Protein 6GP1 (pdb70)

Sequence (219 aa):
DDKDPMSAIKPDMMRIKLRRMEEGNVNGHHFVIDGDGTGKPYEGKQTMDLEVKEGGPLPFAFDILTTANRVFVKYPDNIQDYFKQSSFPKGYSWERSLTFEDGGICNARNDIITMEGDTFYNKVRFYGTNNFPANGPVMQKKKTLKWEPSTEKMYVRDGVLTGDIEMALLLEGNAHYRCCDFRTTYKAKEKGVKLPGAHFVDHAIEILSHDDKDDYNKVKLYEHHAVAHS

B-factor: mean 17.15, std 7.51, range [6.77, 55.31]

Secondary structure (DSSP, 8-state):
--S-TTSSS-SSEEEEEEEEEEETTEEEEEEEEEEEETTTTEEEEEEEEEESPSPSS-GGGGTT-/-TTSSB--TTS--TTGGGTTT-EEEEEEEEETTS-EEEEEEEEEEETTEEEEEEEEEEE---TTSTTTTT-EEEEPPEEEEEEEETTEEEEEEEEEEEETTTEEEEEEEEEEEEESSTTPPPPPSEEEEEEEEEEEE-TTSSEEEEEEEEEEE-

InterPro domains:
  IPR000786 Green fluorescent protein, GFP [PR01229] (24-44)
  IPR000786 Green fluorescent protein, GFP [PR01229] (81-103)
  IPR000786 Green fluorescent protein, GFP [PR01229] (104-124)
  IPR009017 Green fluorescent protein [G3DSA:2.40.155.10] (64-226)
  IPR009017 Green fluorescent protein [SSF54511] (3-218)
  IPR011584 Green fluorescent protein-related [PF01353] (8-218)

CATH classification: 3.30.1300.40

Solvent-accessible surface area: 10263 Å² total

Foldseek 3Di:
DPDDPCPPPDQKAKDWDWDWDADPRQTWIKIKIWMAGVVVPDIDIDMDTDPRPPPPDDPVVVPVD/DQVQAAEDPPWDDLQVLLPQAGKKKWKWKAWPQGKIKIKMWTWHDDPPDIDIDIDMDIDPDDCPDCVVVVFWDFKDWWKWKWAADPNWTKTKTKIWTHGPPGDIIIIIMIMTMGRPDPPRDGIHIWMKTKGKDWPDADPVRPDTDIDMHMYIDD

Nearest PDB structures (foldseek):
  6gp1-assembly1_A  TM=1.016E+00  e=1.067E-10  Lobophyllia hemprichii
  2btj-assembly1_bb  TM=1.009E+00  e=1.758E-09  Lobophylli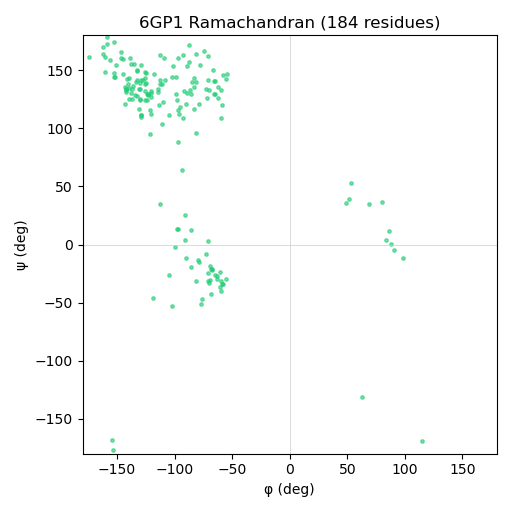a hemprichii
  2gw4-assembly1_A  TM=9.630E-01  e=2.572E-08  Trachyphyllia geoffroyi
  6lof-assembly1_D  TM=9.788E-01  e=3.544E-07  Zoanthus sp.
  1xmz-assembly1_B  TM=9.234E-01  e=3.993E-07  Anemonia sulcata

Radius of gyration: 17.15 Å; Cα contacts (8 Å, |Δi|>4): 616; chains: 2; bounding box: 43×32×48 Å

Organism: Lobophyllia hemprichii (NCBI:txid46758)

Structure (mmCIF, N/CA/C/O backbone):
data_6GP1
#
_entry.id   6GP1
#
_cell.length_a   38.700
_cell.length_b   58.290
_cell.length_c   104.030
_cell.angle_alpha   90.000
_cell.angle_beta   90.000
_cell.angle_gamma   90.000
#
_symmetry.space_group_name_H-M   'P 21 21 21'
#
loop_
_entity.id
_entity.type
_entity.pdbx_description
1 polymer 'Green to red photoconvertible GFP-like protein EosFP'
2 polymer 'Green to red photoconvertible GFP-like protein EosFP'
3 water water
#
loop_
_atom_site.group_PDB
_atom_site.id
_atom_site.type_symbol
_atom_site.label_atom_id
_atom_site.label_alt_id
_atom_site.label_comp_id
_atom_site.label_asym_id
_atom_site.label_entity_id
_atom_site.label_seq_id
_atom_site.pdbx_PDB_ins_code
_atom_site.Cartn_x
_atom_site.Cartn_y
_atom_site.Cartn_z
_atom_site.occupancy
_atom_site.B_iso_or_equiv
_atom_site.auth_seq_id
_atom_site.auth_comp_id
_atom_site.auth_asym_id
_atom_site.auth_atom_id
_atom_site.pdbx_PDB_model_num
ATOM 1 N N . ASP A 1 29 ? 3.772 -0.270 -48.045 1.00 48.61 -4 ASP A N 1
ATOM 2 C CA . ASP A 1 29 ? 4.817 0.325 -47.219 1.00 45.16 -4 ASP A CA 1
ATOM 3 C C . ASP A 1 29 ? 5.575 -0.749 -46.448 1.00 38.57 -4 ASP A C 1
ATOM 4 O O . ASP A 1 29 ? 5.052 -1.837 -46.194 1.00 27.43 -4 ASP A O 1
ATOM 9 N N . ASP A 1 30 ? 6.812 -0.434 -46.072 1.00 31.70 -3 ASP A N 1
ATOM 10 C CA . ASP A 1 30 ? 7.699 -1.400 -45.442 1.00 31.15 -3 ASP A CA 1
ATOM 11 C C . ASP A 1 30 ? 7.760 -1.264 -43.926 1.00 28.43 -3 ASP A C 1
ATOM 12 O O . ASP A 1 30 ? 8.432 -2.067 -43.277 1.00 24.34 -3 ASP A O 1
ATOM 17 N N . LYS A 1 31 ? 7.062 -0.290 -43.348 1.00 25.93 -2 LYS A N 1
ATOM 18 C CA . LYS A 1 31 ? 7.232 0.041 -41.939 1.00 28.53 -2 LYS A CA 1
ATOM 19 C C . LYS A 1 31 ? 6.406 -0.881 -41.050 1.00 23.11 -2 LYS A C 1
ATOM 20 O O . LYS A 1 31 ? 5.298 -1.283 -41.410 1.00 29.43 -2 LYS A O 1
ATOM 23 N N . ASP A 1 32 ? 6.966 -1.224 -39.887 1.00 17.82 -1 ASP A N 1
ATOM 24 C CA . ASP A 1 32 ? 6.245 -1.907 -38.816 1.00 23.22 -1 ASP A CA 1
ATOM 25 C C . ASP A 1 32 ? 5.081 -1.027 -38.385 1.00 28.85 -1 ASP A C 1
ATOM 26 O O . ASP A 1 32 ? 5.301 0.024 -37.765 1.00 21.10 -1 ASP A O 1
ATOM 31 N N . PRO A 1 33 ? 3.841 -1.412 -38.704 1.00 26.68 0 PRO A N 1
ATOM 32 C CA . PRO A 1 33 ? 2.687 -0.570 -38.339 1.00 24.44 0 PRO A CA 1
ATOM 33 C C . PRO A 1 33 ? 2.559 -0.358 -36.847 1.00 20.08 0 PRO A C 1
ATOM 34 O O . PRO A 1 33 ? 1.960 0.639 -36.418 1.00 21.15 0 PRO A O 1
ATOM 38 N N . MET A 1 34 ? 3.116 -1.263 -36.045 1.00 19.12 1 MET A N 1
ATOM 39 C CA . MET A 1 34 ? 3.068 -1.188 -34.594 1.00 17.53 1 MET A CA 1
ATOM 40 C C . MET A 1 34 ? 4.451 -0.935 -33.999 1.00 11.51 1 MET A C 1
ATOM 41 O O . MET A 1 34 ? 4.778 -1.448 -32.927 1.00 17.83 1 MET A O 1
ATOM 46 N N . SER A 1 35 ? 5.282 -0.155 -34.699 1.00 15.19 2 SER A N 1
ATOM 47 C CA . SER A 1 35 ? 6.608 0.163 -34.178 1.00 16.70 2 SER A CA 1
ATOM 48 C C . SER A 1 35 ? 6.518 0.893 -32.847 1.00 21.77 2 SER A C 1
ATOM 49 O O . SER A 1 35 ? 7.335 0.659 -31.950 1.00 21.37 2 SER A O 1
ATOM 52 N N . ALA A 1 36 ? 5.521 1.768 -32.694 1.00 17.56 3 ALA A N 1
ATOM 53 C CA . ALA A 1 36 ? 5.251 2.491 -31.454 1.00 14.79 3 ALA A CA 1
ATOM 54 C C . ALA A 1 36 ? 4.085 1.907 -30.662 1.00 10.87 3 ALA A C 1
ATOM 55 O O . ALA A 1 36 ? 4.232 1.600 -29.475 1.00 18.19 3 ALA A O 1
ATOM 57 N N . ILE A 1 37 ? 2.931 1.729 -31.297 1.00 14.24 4 ILE A N 1
ATOM 58 C CA . ILE A 1 37 ? 1.706 1.344 -30.602 1.00 11.30 4 ILE A CA 1
ATOM 59 C C . ILE A 1 37 ? 1.587 -0.179 -30.634 1.00 14.17 4 ILE A C 1
ATOM 60 O O . ILE A 1 37 ? 1.313 -0.774 -31.680 1.00 15.95 4 ILE A O 1
ATOM 65 N N . LYS A 1 38 ? 1.785 -0.820 -29.462 1.00 13.69 5 LYS A N 1
ATOM 66 C CA . LYS A 1 38 ? 1.772 -2.277 -29.377 1.00 11.18 5 LYS A CA 1
ATOM 67 C C . LYS A 1 38 ? 0.378 -2.788 -29.037 1.00 13.78 5 LYS A C 1
ATOM 68 O O . LYS A 1 38 ? -0.491 -2.025 -28.590 1.00 12.89 5 LYS A O 1
ATOM 74 N N . PRO A 1 39 ? 0.111 -4.073 -29.263 1.00 9.84 6 PRO A N 1
ATOM 75 C CA . PRO A 1 39 ? -1.235 -4.581 -28.951 1.00 9.35 6 PRO A CA 1
ATOM 76 C C . PRO A 1 39 ? -1.594 -4.503 -27.477 1.00 13.59 6 PRO A C 1
ATOM 77 O O . PRO A 1 39 ? -2.781 -4.420 -27.142 1.00 15.04 6 PRO A O 1
ATOM 81 N N . ASP A 1 40 ? -0.615 -4.536 -26.581 1.00 11.47 7 ASP A N 1
ATOM 82 C CA . ASP A 1 40 ? -0.880 -4.513 -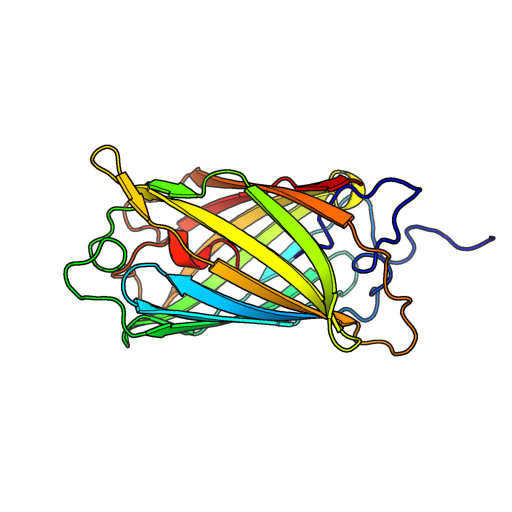25.149 1.00 14.21 7 ASP A CA 1
ATOM 83 C C . ASP A 1 40 ? 0.064 -3.522 -24.501 1.00 13.16 7 ASP A C 1
ATOM 84 O O . ASP A 1 40 ? 1.280 -3.727 -24.520 1.00 11.65 7 ASP A O 1
ATOM 89 N N A MET A 1 41 ? -0.489 -2.444 -23.949 0.48 10.39 8 MET A N 1
ATOM 90 N N B MET A 1 41 ? -0.484 -2.469 -23.899 0.52 10.37 8 MET A N 1
ATOM 91 C CA A MET A 1 41 ? 0.299 -1.367 -23.366 0.48 12.31 8 MET A CA 1
ATOM 92 C CA B MET A 1 41 ? 0.335 -1.385 -23.372 0.52 12.31 8 MET A CA 1
ATOM 93 C C A MET A 1 41 ? -0.046 -1.216 -21.889 0.48 12.24 8 MET A C 1
ATOM 94 C C B MET A 1 41 ? -0.125 -1.012 -21.969 0.52 12.49 8 MET A C 1
ATOM 95 O O A MET A 1 41 ? -1.054 -1.738 -21.408 0.48 14.19 8 MET A O 1
ATOM 96 O O B MET A 1 41 ? -1.293 -1.190 -21.614 0.52 9.68 8 MET A O 1
ATOM 105 N N . ARG A 1 42 ? 0.809 -0.495 -21.171 1.00 11.64 9 ARG A N 1
ATOM 106 C CA . ARG A 1 42 ? 0.541 -0.081 -19.797 1.00 12.96 9 ARG A CA 1
ATOM 107 C C . ARG A 1 42 ? 0.344 1.428 -19.725 1.00 15.75 9 ARG A C 1
ATOM 108 O O . ARG A 1 42 ? 0.669 2.161 -20.662 1.00 13.69 9 ARG A O 1
ATOM 116 N N . ILE A 1 43 ? -0.202 1.889 -18.592 1.00 10.23 10 ILE A N 1
ATOM 117 C CA . ILE A 1 43 ? -0.576 3.293 -18.407 1.00 11.17 10 ILE A CA 1
ATOM 118 C C . ILE A 1 43 ? -0.155 3.753 -17.018 1.00 10.63 10 ILE A C 1
ATOM 119 O O . ILE A 1 43 ? -0.429 3.073 -16.022 1.00 9.74 10 ILE A O 1
ATOM 124 N N . LYS A 1 44 ? 0.471 4.935 -16.947 1.00 8.37 11 LYS A N 1
ATOM 125 C CA . LYS A 1 44 ? 0.734 5.605 -15.684 1.00 9.38 11 LYS A CA 1
ATOM 126 C C . LYS A 1 44 ? 0.146 7.006 -15.733 1.00 7.38 11 LYS A C 1
ATOM 127 O O . LYS A 1 44 ? 0.140 7.648 -16.788 1.00 11.72 11 LYS A O 1
ATOM 133 N N . LEU A 1 45 ? -0.308 7.501 -14.580 1.00 8.18 12 LEU A N 1
ATOM 134 C CA . LEU A 1 45 ? -1.045 8.762 -14.586 1.00 8.93 12 LEU A CA 1
ATOM 135 C C . LEU A 1 45 ? -0.903 9.497 -13.258 1.00 10.75 12 LEU A C 1
ATOM 136 O O . LEU A 1 45 ? -0.906 8.870 -12.197 1.00 7.25 12 LEU A O 1
ATOM 141 N N A ARG A 1 46 ? -0.804 10.827 -13.331 0.41 9.14 13 ARG A N 1
ATOM 142 N N B ARG A 1 46 ? -0.766 10.828 -13.316 0.59 9.08 13 ARG A N 1
ATOM 143 C CA A ARG A 1 46 ? -0.961 11.672 -12.155 0.41 9.21 13 ARG A CA 1
ATOM 144 C CA B ARG A 1 46 ? -0.972 11.661 -12.135 0.59 9.17 13 ARG A CA 1
ATOM 145 C C A ARG A 1 46 ? -1.866 12.846 -12.503 0.41 10.40 13 ARG A C 1
ATOM 146 C C B ARG A 1 46 ? -1.870 12.833 -12.504 0.59 10.38 13 ARG A C 1
ATOM 147 O O A ARG A 1 46 ? -1.638 13.536 -13.504 0.41 10.75 13 ARG A O 1
ATOM 148 O O B ARG A 1 46 ? -1.642 13.507 -13.518 0.59 10.75 13 ARG A O 1
ATOM 163 N N . MET A 1 47 ? -2.900 13.052 -11.683 1.00 9.62 14 MET A N 1
ATOM 164 C CA . MET A 1 47 ? -3.839 14.162 -11.824 1.00 10.54 14 MET A CA 1
ATOM 165 C C . MET A 1 47 ? -3.734 15.064 -10.599 1.00 13.59 14 MET A C 1
ATOM 166 O O . MET A 1 47 ? -3.734 14.580 -9.458 1.00 10.61 14 MET A O 1
ATOM 171 N N A GLU A 1 48 ? -3.635 16.367 -10.837 0.41 11.41 15 GLU A N 1
ATOM 172 N N B GLU A 1 48 ? -3.622 16.363 -10.839 0.59 11.38 15 GLU A N 1
ATOM 173 C CA A GLU A 1 48 ? -3.664 17.368 -9.781 0.41 10.63 15 GLU A CA 1
ATOM 174 C CA B GLU A 1 48 ? -3.681 17.360 -9.783 0.59 10.58 15 GLU A CA 1
ATOM 175 C C A GLU A 1 48 ? -4.719 18.407 -10.129 0.41 10.59 15 GLU A C 1
ATOM 176 C C B GLU A 1 48 ? -4.755 18.377 -10.137 0.59 10.52 15 GLU A C 1
ATOM 177 O O A GLU A 1 48 ? -4.906 18.738 -11.303 0.41 11.46 15 GLU A O 1
ATOM 178 O O B GLU A 1 48 ? -4.984 18.674 -11.311 0.59 11.46 15 GLU A O 1
ATOM 189 N N . GLY A 1 49 ? -5.413 18.917 -9.118 1.00 15.31 16 GLY A N 1
ATOM 190 C CA . GLY A 1 49 ? -6.333 20.016 -9.363 1.00 15.44 16 GLY A CA 1
ATOM 191 C C . GLY A 1 49 ? -7.191 20.324 -8.157 1.00 14.17 16 GLY A C 1
ATOM 192 O O . GLY A 1 49 ? -6.826 20.009 -7.029 1.00 13.21 16 GLY A O 1
ATOM 193 N N . ASN A 1 50 ? -8.324 20.981 -8.417 1.00 13.28 17 ASN A N 1
ATOM 194 C CA . ASN A 1 50 ? -9.252 21.318 -7.342 1.00 13.28 17 ASN A CA 1
ATOM 195 C C . ASN A 1 50 ? -10.628 21.596 -7.930 1.00 10.98 17 ASN A C 1
ATOM 196 O O . ASN A 1 50 ? -10.748 22.078 -9.055 1.00 13.94 17 ASN A O 1
ATOM 201 N N . VAL A 1 51 ? -11.663 21.273 -7.158 1.00 13.47 18 VAL A N 1
ATOM 202 C CA . VAL A 1 51 ? -13.055 21.520 -7.531 1.00 14.38 18 VAL A CA 1
ATOM 203 C C . VAL A 1 51 ? -13.668 22.360 -6.419 1.00 12.80 18 VAL A C 1
ATOM 204 O O . VAL A 1 51 ? -13.612 21.974 -5.242 1.00 11.81 18 VAL A O 1
ATOM 208 N N . ASN A 1 52 ? -14.219 23.518 -6.784 1.00 13.45 19 ASN A N 1
ATOM 209 C CA . ASN A 1 52 ? -14.801 24.440 -5.803 1.00 10.88 19 ASN A CA 1
ATOM 210 C C . ASN A 1 52 ? -13.851 24.691 -4.635 1.00 15.90 19 ASN A C 1
ATOM 211 O O . ASN A 1 52 ? -14.271 24.810 -3.481 1.00 18.17 19 ASN A O 1
ATOM 216 N N . GLY A 1 53 ? -12.549 24.734 -4.926 1.00 11.54 20 GLY A N 1
ATOM 217 C CA . GLY A 1 53 ? -11.567 25.028 -3.900 1.00 15.16 20 GLY A CA 1
ATOM 218 C C . GLY A 1 53 ? -11.048 23.831 -3.127 1.00 15.46 20 GLY A C 1
ATOM 219 O O . GLY A 1 53 ? -10.206 24.009 -2.233 1.00 17.54 20 GLY A O 1
ATOM 220 N N . HIS A 1 54 ? -11.513 22.626 -3.435 1.00 13.25 21 HIS A N 1
ATOM 221 C CA . HIS A 1 54 ? -11.077 21.407 -2.760 1.00 14.38 21 HIS A CA 1
ATOM 222 C C . HIS A 1 54 ? -9.976 20.755 -3.592 1.00 15.84 21 HIS A C 1
ATOM 223 O O . HIS A 1 54 ? -10.239 20.253 -4.685 1.00 18.32 21 HIS A O 1
ATOM 230 N N . HIS A 1 55 ? -8.750 20.736 -3.064 1.00 13.60 22 HIS A N 1
ATOM 231 C CA . HIS A 1 55 ? -7.597 20.267 -3.818 1.00 17.89 22 HIS A CA 1
ATOM 232 C C . HIS A 1 55 ? -7.376 18.766 -3.645 1.00 15.10 22 HIS A C 1
ATOM 233 O O . HIS A 1 55 ? -7.779 18.170 -2.644 1.00 13.29 22 HIS A O 1
ATOM 240 N N . PHE A 1 56 ? -6.748 18.149 -4.651 1.00 13.92 23 PHE A N 1
ATOM 241 C CA . PHE A 1 56 ? -6.534 16.704 -4.615 1.00 11.47 23 PHE A CA 1
ATOM 242 C C . PHE A 1 56 ? -5.357 16.336 -5.504 1.00 14.83 23 PHE A C 1
ATOM 243 O O . PHE A 1 56 ? -4.972 17.083 -6.411 1.00 12.20 23 PHE A O 1
ATOM 251 N N . VAL A 1 57 ? -4.787 15.164 -5.216 1.00 8.17 24 VAL A N 1
ATOM 252 C CA . VAL A 1 57 ? -3.835 14.483 -6.088 1.00 10.37 24 VAL A CA 1
ATOM 253 C C . VAL A 1 57 ? -4.325 13.049 -6.216 1.00 14.15 24 VAL A C 1
ATOM 254 O O . VAL A 1 57 ? -4.700 12.433 -5.211 1.00 11.42 24 VAL A O 1
ATOM 258 N N . ILE A 1 58 ? -4.356 12.529 -7.444 1.00 10.36 25 ILE A N 1
ATOM 259 C CA . ILE A 1 58 ? -4.835 11.173 -7.719 1.00 8.38 25 ILE A CA 1
ATOM 260 C C . ILE A 1 58 ? -3.856 10.487 -8.665 1.00 12.23 25 ILE A C 1
ATOM 261 O O . ILE A 1 58 ? -3.513 11.044 -9.717 1.00 12.73 25 ILE A O 1
ATOM 266 N N . ASP A 1 59 ? -3.415 9.284 -8.295 1.00 10.88 26 ASP A N 1
ATOM 267 C CA . ASP A 1 59 ? -2.518 8.467 -9.109 1.00 13.32 26 ASP A CA 1
ATOM 268 C C . ASP A 1 59 ? -3.301 7.373 -9.833 1.00 11.17 26 ASP A C 1
ATOM 269 O O . ASP A 1 59 ? -4.353 6.919 -9.367 1.00 13.97 26 ASP A O 1
ATOM 274 N N . GLY A 1 60 ? -2.768 6.935 -10.970 1.00 9.52 27 GLY A N 1
ATOM 275 C CA . GLY A 1 60 ? -3.395 5.865 -11.726 1.00 12.64 27 GLY A CA 1
ATOM 276 C C . GLY A 1 60 ? -2.400 4.877 -12.303 1.00 12.73 27 GLY A C 1
ATOM 277 O O . GLY A 1 60 ? -1.298 5.263 -12.710 1.00 11.98 27 GLY A O 1
ATOM 278 N N . ASP A 1 61 ? -2.775 3.599 -12.322 1.00 10.91 28 ASP A N 1
ATOM 279 C CA . ASP A 1 61 ? -1.975 2.545 -12.930 1.00 13.01 28 ASP A CA 1
ATOM 280 C C . ASP A 1 61 ? -2.921 1.647 -13.711 1.00 10.90 28 ASP A C 1
ATOM 281 O O . ASP A 1 61 ? -3.904 1.149 -13.144 1.00 10.92 28 ASP A O 1
ATOM 286 N N . GLY A 1 62 ? -2.642 1.438 -14.999 1.00 11.55 29 GLY A N 1
ATOM 287 C CA . GLY A 1 62 ? -3.577 0.701 -15.831 1.00 12.35 29 GLY A CA 1
ATOM 288 C C . GLY A 1 62 ? -2.948 -0.010 -17.013 1.00 12.66 29 GLY A C 1
ATOM 289 O O . GLY A 1 62 ? -1.728 -0.023 -17.187 1.00 11.08 29 GLY A O 1
ATOM 290 N N . THR A 1 63 ? -3.806 -0.633 -17.822 1.00 14.95 30 THR A N 1
ATOM 291 C CA . THR A 1 63 ? -3.396 -1.382 -19.005 1.00 14.83 30 THR A CA 1
ATOM 292 C C . THR A 1 63 ? -4.458 -1.213 -20.081 1.00 12.25 30 THR A C 1
ATOM 293 O O . THR A 1 63 ? -5.615 -0.900 -19.790 1.00 15.39 30 THR A O 1
ATOM 297 N N . GLY A 1 64 ? -4.078 -1.462 -21.333 1.00 13.39 31 GLY A N 1
ATOM 298 C CA . GLY A 1 64 ? -5.070 -1.364 -22.391 1.00 10.29 31 GLY A CA 1
ATOM 299 C C . GLY A 1 64 ? -4.647 -2.064 -23.663 1.00 14.69 31 GLY A C 1
ATOM 300 O O . GLY A 1 64 ? -3.495 -2.473 -23.825 1.00 10.87 31 GLY A O 1
ATOM 301 N N . LYS A 1 65 ? -5.614 -2.177 -24.573 1.00 13.75 32 LYS A N 1
ATOM 302 C CA . LYS A 1 65 ? -5.440 -2.784 -25.895 1.00 8.41 32 LYS A CA 1
ATOM 303 C C . LYS A 1 65 ? -5.798 -1.756 -26.966 1.00 12.77 32 LYS A C 1
ATOM 304 O O . LYS A 1 65 ? -6.984 -1.605 -27.318 1.00 10.27 32 LYS A O 1
ATOM 310 N N . PRO A 1 66 ? -4.818 -1.024 -27.518 1.00 11.69 33 PRO A N 1
ATOM 311 C CA . PRO A 1 66 ? -5.162 0.120 -28.385 1.00 11.23 33 PRO A CA 1
ATOM 312 C C . PRO A 1 66 ? -5.986 -0.248 -29.605 1.00 7.42 33 PRO A C 1
ATOM 313 O O . PRO A 1 66 ? -6.879 0.513 -30.002 1.00 12.78 33 PRO A O 1
ATOM 317 N N . TYR A 1 67 ? -5.677 -1.375 -30.246 1.00 11.41 34 TYR A N 1
ATOM 318 C CA . TYR A 1 67 ? -6.377 -1.726 -31.471 1.00 12.81 34 TYR A CA 1
ATOM 319 C C . TYR A 1 67 ? -7.752 -2.326 -31.198 1.00 13.29 34 TYR A C 1
ATOM 320 O O . TYR A 1 67 ? -8.595 -2.352 -32.104 1.00 16.36 34 TYR A O 1
ATOM 329 N N . GLU A 1 68 ? -8.016 -2.741 -29.956 1.00 12.97 35 GLU A N 1
ATOM 330 C CA . GLU A 1 68 ? -9.342 -3.168 -29.536 1.00 18.24 35 GLU A CA 1
ATOM 331 C C . GLU A 1 68 ? -10.193 -2.023 -28.995 1.00 13.78 35 GLU A C 1
ATOM 332 O O . GLU A 1 68 ? -11.410 -2.198 -28.841 1.00 14.49 35 GLU A O 1
ATOM 338 N N . GLY A 1 69 ? -9.596 -0.861 -28.737 1.00 13.46 36 GLY A N 1
ATOM 339 C CA . GLY A 1 69 ? -10.305 0.260 -28.134 1.00 10.37 36 GLY A CA 1
ATOM 340 C C . GLY A 1 69 ? -10.707 0.058 -26.688 1.00 18.44 36 GLY A C 1
ATOM 341 O O . GLY A 1 69 ? -11.760 0.553 -26.280 1.00 16.55 36 GLY A O 1
ATOM 342 N N . LYS A 1 70 ? -9.895 -0.651 -25.892 1.00 13.71 37 LYS A N 1
ATOM 343 C CA . LYS A 1 70 ? -10.209 -0.952 -24.496 1.00 13.47 37 LYS A CA 1
ATOM 344 C C . LYS A 1 70 ? -9.090 -0.506 -23.558 1.00 9.97 37 LYS A C 1
ATOM 345 O O . LYS A 1 70 ? -7.908 -0.638 -23.888 1.00 13.29 37 LYS A O 1
ATOM 351 N N . GLN A 1 71 ? -9.464 -0.016 -22.366 1.00 14.58 38 GLN A N 1
ATOM 352 C CA . GLN A 1 71 ? -8.502 0.335 -21.317 1.00 13.44 38 GLN A CA 1
ATOM 353 C C . GLN A 1 71 ? -9.135 0.220 -19.930 1.00 16.07 38 GLN A C 1
ATOM 354 O O . GLN A 1 71 ? -10.330 0.472 -19.752 1.00 14.77 38 GLN A O 1
ATOM 360 N N . THR A 1 72 ? -8.309 -0.153 -18.939 1.00 13.59 39 THR A N 1
ATOM 361 C CA . THR A 1 72 ? -8.712 -0.292 -17.539 1.00 10.46 39 THR A CA 1
ATOM 362 C C . THR A 1 72 ? -7.668 0.388 -16.664 1.00 15.91 39 THR A C 1
ATOM 363 O O . THR A 1 72 ? -6.474 0.251 -16.924 1.00 17.04 39 THR A O 1
ATOM 367 N N . MET A 1 73 ? -8.100 1.095 -15.614 1.00 11.15 40 MET A N 1
ATOM 368 C CA . MET A 1 73 ? -7.167 1.781 -14.720 1.00 15.43 40 MET A CA 1
ATOM 369 C C . MET A 1 73 ? -7.594 1.683 -13.258 1.00 16.68 40 MET A C 1
ATOM 370 O O . MET A 1 73 ? -8.778 1.825 -12.938 1.00 13.15 40 MET A O 1
ATOM 375 N N . ASP A 1 74 ? -6.625 1.445 -12.368 1.00 8.95 41 ASP A N 1
ATOM 376 C CA . ASP A 1 74 ? -6.843 1.524 -10.924 1.00 10.45 41 ASP A CA 1
ATOM 377 C C . ASP A 1 74 ? -6.395 2.896 -10.430 1.00 13.25 41 ASP A C 1
ATOM 378 O O . ASP A 1 74 ? -5.212 3.232 -10.522 1.00 11.75 41 ASP A O 1
ATOM 383 N N . LEU A 1 75 ? -7.337 3.684 -9.921 1.00 10.98 42 LEU A N 1
ATOM 384 C CA . LEU A 1 75 ? -7.077 5.041 -9.446 1.00 10.54 42 LEU A CA 1
ATOM 385 C C . LEU A 1 75 ? -7.008 5.056 -7.925 1.00 11.15 42 LEU A C 1
ATOM 386 O O . LEU A 1 75 ? -7.753 4.339 -7.257 1.00 11.69 42 LEU A O 1
ATOM 391 N N . GLU A 1 76 ? -6.130 5.898 -7.374 1.00 13.08 43 GLU A N 1
ATOM 392 C CA . GLU A 1 76 ? -6.047 6.050 -5.928 1.00 11.99 43 GLU A CA 1
ATOM 393 C C . GLU A 1 76 ? -5.858 7.515 -5.549 1.00 9.20 43 GLU A C 1
ATOM 394 O O . GLU A 1 76 ? -4.916 8.158 -6.019 1.00 9.11 43 GLU A O 1
ATOM 400 N N . VAL A 1 77 ? -6.740 8.035 -4.689 1.00 12.79 44 VAL A N 1
ATOM 401 C CA . VAL A 1 77 ? -6.580 9.397 -4.177 1.00 11.05 44 VAL A CA 1
ATOM 402 C C . VAL A 1 77 ? -5.418 9.421 -3.191 1.00 9.60 44 VAL A C 1
ATOM 403 O O . VAL A 1 77 ? -5.369 8.628 -2.243 1.00 11.74 44 VAL A O 1
ATOM 407 N N . LYS A 1 78 ? -4.464 10.323 -3.424 1.00 12.39 45 LYS A N 1
ATOM 408 C CA . LYS A 1 78 ? -3.286 10.427 -2.570 1.00 12.10 45 LYS A CA 1
ATOM 409 C C . LYS A 1 78 ? -3.323 11.626 -1.631 1.00 16.49 45 LYS A C 1
ATOM 410 O O . LYS A 1 78 ? -2.695 11.580 -0.566 1.00 17.81 45 LYS A O 1
ATOM 416 N N . GLU A 1 79 ? -4.039 12.690 -1.992 1.00 11.17 46 GLU A N 1
ATOM 417 C CA . GLU A 1 79 ? -4.179 13.857 -1.136 1.00 12.92 46 GLU A CA 1
ATOM 418 C C . GLU A 1 79 ? -5.576 14.420 -1.332 1.00 15.88 46 GLU A C 1
ATOM 419 O O . GLU A 1 79 ? -6.130 14.355 -2.436 1.00 12.41 46 GLU A O 1
ATOM 425 N N . GLY A 1 80 ? -6.135 14.981 -0.253 1.00 15.06 47 GLY A N 1
ATOM 426 C CA . GLY A 1 80 ? -7.425 15.648 -0.285 1.00 9.73 47 GLY A CA 1
ATOM 427 C C . GLY A 1 80 ? -8.627 14.770 0.003 1.00 14.74 47 GLY A C 1
ATOM 428 O O . GLY A 1 80 ? -9.742 15.300 0.091 1.00 13.58 47 GLY A O 1
ATOM 429 N N . GLY A 1 81 ? -8.440 13.456 0.160 1.00 11.89 48 GLY A N 1
ATOM 430 C CA . GLY A 1 81 ? -9.521 12.525 0.395 1.00 15.36 48 GLY A CA 1
ATOM 431 C C . GLY A 1 81 ? -10.013 12.557 1.828 1.00 17.90 48 GLY A C 1
ATOM 432 O O . GLY A 1 81 ? -9.294 12.953 2.749 1.00 15.15 48 GLY A O 1
ATOM 433 N N . PRO A 1 82 ? -11.276 12.167 2.046 1.00 16.32 49 PRO A N 1
ATOM 434 C CA . PRO A 1 82 ? -12.253 11.739 1.031 1.00 15.13 49 PRO A CA 1
ATOM 435 C C . PRO A 1 82 ? -12.764 12.924 0.202 1.00 11.07 49 PRO A C 1
ATOM 436 O O . PRO A 1 82 ? -13.096 13.964 0.788 1.00 15.79 49 PRO A O 1
ATOM 440 N N . LEU A 1 83 ? -12.823 12.782 -1.121 1.00 11.90 50 LEU A N 1
ATOM 441 C CA . LEU A 1 83 ? -13.223 13.915 -1.952 1.00 9.64 50 LEU A CA 1
ATOM 442 C C . LEU A 1 83 ? -14.648 14.341 -1.612 1.00 12.43 50 LEU A C 1
ATOM 443 O O . LEU A 1 83 ? -15.531 13.489 -1.447 1.00 15.32 50 LEU A O 1
ATOM 448 N N . PRO A 1 84 ? -14.903 15.643 -1.486 1.00 10.70 51 PRO A N 1
ATOM 449 C CA . PRO A 1 84 ? -16.255 16.103 -1.136 1.00 14.87 51 PRO A CA 1
ATOM 450 C C . PRO A 1 84 ? -17.137 16.377 -2.347 1.00 13.32 51 PRO A C 1
ATOM 451 O O . PRO A 1 84 ? -18.070 17.181 -2.259 1.00 15.39 51 PRO A O 1
ATOM 455 N N . PHE A 1 85 ? -16.858 15.737 -3.478 1.00 11.04 52 PHE A N 1
ATOM 456 C CA . PHE A 1 85 ? -17.649 15.934 -4.687 1.00 10.49 52 PHE A CA 1
ATOM 457 C C . PHE A 1 85 ? -17.693 14.628 -5.473 1.00 11.17 52 PHE A C 1
ATOM 458 O O . PHE A 1 85 ? -16.899 13.710 -5.233 1.00 12.62 52 PHE A O 1
ATOM 466 N N . ALA A 1 86 ? -18.619 14.575 -6.439 1.00 11.89 53 ALA A N 1
ATOM 467 C CA . ALA A 1 86 ? -18.827 13.386 -7.263 1.00 14.32 53 ALA A CA 1
ATOM 468 C C . ALA A 1 86 ? -17.569 12.984 -8.037 1.00 12.26 53 ALA A C 1
ATOM 469 O O . ALA A 1 86 ? -17.061 13.740 -8.877 1.00 9.35 53 ALA A O 1
ATOM 471 N N . PHE A 1 87 ? -17.088 11.767 -7.773 1.00 9.93 54 PHE A N 1
ATOM 472 C CA . PHE A 1 87 ? -15.922 11.264 -8.493 1.00 9.79 54 PHE A CA 1
ATOM 473 C C . PHE A 1 87 ? -16.188 11.202 -9.989 1.00 10.66 54 PHE A C 1
ATOM 474 O O . PHE A 1 87 ? -15.269 11.407 -10.788 1.00 10.12 54 PHE A O 1
ATOM 482 N N . ASP A 1 88 ? -17.448 10.959 -10.385 1.00 9.56 55 ASP A N 1
ATOM 483 C CA . ASP A 1 88 ? -17.797 10.805 -11.795 1.00 7.20 55 ASP A CA 1
ATOM 484 C C . ASP A 1 88 ? -17.367 11.989 -12.657 1.00 9.09 55 ASP A C 1
ATOM 485 O O . ASP A 1 88 ? -17.092 11.797 -13.845 1.00 13.77 55 ASP A O 1
ATOM 490 N N . ILE A 1 89 ? -17.303 13.212 -12.106 1.00 9.57 56 ILE A N 1
ATOM 491 C CA . ILE A 1 89 ? -16.945 14.345 -12.964 1.00 11.72 56 ILE A CA 1
ATOM 492 C C . ILE A 1 89 ? -15.498 14.248 -13.431 1.00 9.81 56 ILE A C 1
ATOM 493 O O . ILE A 1 89 ? -15.143 14.846 -14.460 1.00 11.78 56 ILE A O 1
ATOM 498 N N . LEU A 1 90 ? -14.660 13.480 -12.728 1.00 11.71 57 LEU A N 1
ATOM 499 C CA . LEU A 1 90 ? -13.258 13.352 -13.097 1.00 9.80 57 LEU A CA 1
ATOM 500 C C . LEU A 1 90 ? -12.994 12.273 -14.149 1.00 11.43 57 LEU A C 1
ATOM 501 O O . LEU A 1 90 ? -11.939 12.309 -14.790 1.00 9.97 57 LEU A O 1
ATOM 506 N N . THR A 1 91 ? -13.910 11.312 -14.359 1.00 10.39 58 THR A N 1
ATOM 507 C CA . THR A 1 91 ? -13.475 10.038 -14.946 1.00 12.73 58 THR A CA 1
ATOM 508 C C . THR A 1 91 ? -13.073 10.153 -16.421 1.00 10.97 58 THR A C 1
ATOM 509 O O . THR A 1 91 ? -12.149 9.449 -16.860 1.00 13.97 58 THR A O 1
ATOM 513 N N . THR A 1 92 ? -13.708 11.032 -17.202 1.00 11.54 59 THR A N 1
ATOM 514 C CA . THR A 1 92 ? -13.290 11.130 -18.598 1.00 11.14 59 THR A CA 1
ATOM 515 C C . THR A 1 92 ? -11.934 11.813 -18.748 1.00 16.16 59 THR A C 1
ATOM 516 O O . THR A 1 92 ? -11.388 11.821 -19.854 1.00 17.20 59 THR A O 1
ATOM 520 N N . ALA A 1 93 ? -11.379 12.370 -17.674 1.00 13.16 60 ALA A N 1
ATOM 521 C CA . ALA A 1 93 ? -10.070 13.027 -17.756 1.00 11.97 60 ALA A CA 1
ATOM 522 C C . ALA A 1 93 ? -8.910 12.105 -17.412 1.00 20.23 60 ALA A C 1
ATOM 523 O O . ALA A 1 93 ? -7.760 12.529 -17.441 1.00 19.27 60 ALA A O 1
ATOM 561 N N . ASN B 2 2 ? -7.743 9.097 -23.110 1.00 11.23 65 ASN B N 1
ATOM 562 C CA . ASN B 2 2 ? -6.690 8.888 -24.106 1.00 9.02 65 ASN B CA 1
ATOM 563 C C . ASN B 2 2 ? -7.269 8.163 -25.319 1.00 15.58 65 ASN B C 1
ATOM 564 O O . ASN B 2 2 ? -7.492 6.943 -25.273 1.00 11.58 65 ASN B O 1
ATOM 569 N N . ARG B 2 3 ? -7.496 8.929 -26.401 1.00 12.26 66 ARG B N 1
ATOM 570 C CA . ARG B 2 3 ? -8.095 8.454 -27.647 1.00 8.71 66 ARG B CA 1
ATOM 571 C C . ARG B 2 3 ? -7.186 7.527 -28.458 1.00 11.15 66 ARG B C 1
ATOM 572 O O . ARG B 2 3 ? -7.576 7.147 -29.564 1.00 13.72 66 ARG B O 1
ATOM 580 N N . VAL B 2 4 ? -5.991 7.178 -27.972 1.00 10.26 67 VAL B N 1
ATOM 581 C CA . VAL B 2 4 ? -5.229 6.106 -28.606 1.00 12.94 67 VAL B CA 1
ATOM 582 C C . VAL B 2 4 ? -5.929 4.776 -28.382 1.00 10.87 67 VAL B C 1
ATOM 583 O O . VAL B 2 4 ? -5.731 3.828 -29.148 1.00 13.01 67 VAL B O 1
ATOM 587 N N . PHE B 2 5 ? -6.787 4.705 -27.366 1.00 15.73 68 PHE B N 1
ATOM 588 C CA . PHE B 2 5 ? -7.543 3.492 -27.050 1.00 12.30 68 PHE B CA 1
ATOM 589 C C . PHE B 2 5 ? -8.911 3.535 -27.733 1.00 13.74 68 PHE B C 1
ATOM 590 O O . PHE B 2 5 ? -9.966 3.588 -27.096 1.00 14.56 68 PHE B O 1
ATOM 598 N N . VAL B 2 6 ? -8.860 3.537 -29.067 1.00 12.35 69 VAL B N 1
ATOM 599 C CA . VAL B 2 6 ? -10.037 3.536 -29.923 1.00 12.72 69 VAL B CA 1
ATOM 600 C C . VAL B 2 6 ? -9.805 2.537 -31.044 1.00 9.33 69 VAL B C 1
ATOM 601 O O . VAL B 2 6 ? -8.726 2.509 -31.644 1.00 11.79 69 VAL B O 1
ATOM 605 N N . LYS B 2 7 ? -10.824 1.736 -31.349 1.00 11.68 70 LYS B N 1
ATOM 606 C CA . LYS B 2 7 ? -10.773 0.798 -32.473 1.00 13.32 70 LYS B CA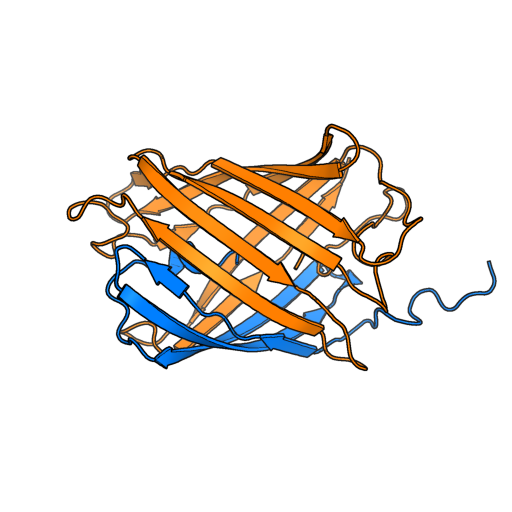 1
ATOM 607 C C . LYS B 2 7 ? -11.091 1.551 -33.768 1.00 10.66 70 LYS B C 1
ATOM 608 O O . LYS B 2 7 ? -12.256 1.745 -34.119 1.00 12.41 70 LYS B O 1
ATOM 614 N N . TYR B 2 8 ? -10.063 1.974 -34.478 1.00 12.05 71 TYR B N 1
ATOM 615 C CA . TYR B 2 8 ? -10.209 2.691 -35.748 1.00 12.72 71 TYR B CA 1
ATOM 616 C C . TYR B 2 8 ? -10.248 1.706 -36.915 1.00 13.15 71 TYR B C 1
ATOM 617 O O . TYR B 2 8 ? -9.364 0.845 -37.021 1.00 16.17 71 TYR B O 1
ATOM 626 N N . PRO B 2 9 ? -11.227 1.822 -37.812 1.00 13.53 72 PRO B N 1
ATOM 627 C CA . PRO B 2 9 ? -11.232 0.993 -39.021 1.00 16.67 72 PRO B CA 1
ATOM 628 C C . PRO B 2 9 ? -10.177 1.490 -40.001 1.00 14.42 72 PRO B C 1
ATOM 629 O O . PRO B 2 9 ? -9.633 2.585 -39.862 1.00 16.79 72 PRO B O 1
ATOM 633 N N . ASP B 2 10 ? -9.893 0.661 -41.010 1.00 18.73 73 ASP B N 1
ATOM 634 C CA . ASP B 2 10 ? -8.820 0.966 -41.945 1.00 17.42 73 ASP B CA 1
ATOM 635 C C . ASP B 2 10 ? -9.128 2.160 -42.845 1.00 15.72 73 ASP B C 1
ATOM 636 O O . ASP B 2 10 ? -8.188 2.756 -43.385 1.00 19.55 73 ASP B O 1
ATOM 641 N N . ASN B 2 11 ? -10.395 2.552 -42.987 1.00 18.28 74 ASN B N 1
ATOM 642 C CA . ASN B 2 11 ? -10.769 3.641 -43.888 1.00 20.17 74 ASN B CA 1
ATOM 643 C C . ASN B 2 11 ? -10.954 4.993 -43.189 1.00 16.41 74 ASN B C 1
ATOM 644 O O . ASN B 2 11 ? -11.513 5.914 -43.793 1.00 22.51 74 ASN B O 1
ATOM 649 N N . ILE B 2 12 ? -10.516 5.130 -41.939 1.00 15.35 75 ILE B N 1
ATOM 650 C CA . ILE B 2 12 ? -10.477 6.414 -41.242 1.00 15.94 75 ILE B CA 1
ATOM 651 C C . ILE B 2 12 ? -9.065 6.638 -40.726 1.00 12.18 75 ILE B C 1
ATOM 652 O O . ILE B 2 12 ? -8.484 5.748 -40.096 1.00 15.28 75 ILE B O 1
ATOM 657 N N . GLN B 2 13 ? -8.521 7.829 -40.970 1.00 17.56 76 GLN B N 1
ATOM 658 C CA . GLN B 2 13 ? -7.203 8.168 -40.451 1.00 16.90 76 GLN B CA 1
ATOM 659 C C . GLN B 2 13 ? -7.204 8.210 -38.922 1.00 14.28 76 GLN B C 1
ATOM 660 O O . GLN B 2 13 ? -8.037 8.878 -38.306 1.00 13.27 76 GLN B O 1
ATOM 666 N N . ASP B 2 14 ? -6.243 7.505 -38.314 1.00 13.60 77 ASP B N 1
ATOM 667 C CA . ASP B 2 14 ? -6.092 7.407 -36.856 1.00 16.44 77 ASP B CA 1
ATOM 668 C C . ASP B 2 14 ? -5.039 8.421 -36.407 1.00 8.73 77 ASP B C 1
ATOM 669 O O . ASP B 2 14 ? -3.841 8.122 -36.336 1.00 13.01 77 ASP B O 1
ATOM 674 N N . TYR B 2 15 ? -5.491 9.640 -36.129 1.00 9.81 78 TYR B N 1
ATOM 675 C CA . TYR B 2 15 ? -4.603 10.715 -35.695 1.00 9.02 78 TYR B CA 1
ATOM 676 C C . TYR B 2 15 ? -3.867 10.348 -34.423 1.00 15.98 78 TYR B C 1
ATOM 677 O O . TYR B 2 15 ? -2.720 10.759 -34.230 1.00 12.11 78 TYR B O 1
ATOM 686 N N . PHE B 2 16 ? -4.512 9.590 -33.545 1.00 11.25 79 PHE B N 1
ATOM 687 C CA . PHE B 2 16 ? -3.968 9.353 -32.213 1.00 10.00 79 PHE B CA 1
ATOM 688 C C . PHE B 2 16 ? -2.828 8.352 -32.251 1.00 11.20 79 PHE B C 1
ATOM 689 O O . PHE B 2 16 ? -1.736 8.628 -31.732 1.00 11.52 79 PHE B O 1
ATOM 697 N N . LYS B 2 17 ? -3.015 7.232 -32.944 1.00 11.78 80 LYS B N 1
ATOM 698 C CA . LYS B 2 17 ? -1.901 6.302 -33.087 1.00 13.04 80 LYS B CA 1
ATOM 699 C C . LYS B 2 17 ? -0.798 6.858 -33.984 1.00 8.44 80 LYS B C 1
ATOM 700 O O . LYS B 2 17 ? 0.378 6.529 -33.779 1.00 12.65 80 LYS B O 1
ATOM 706 N N . GLN B 2 18 ? -1.137 7.699 -34.967 1.00 8.71 81 GLN B N 1
ATOM 707 C CA . GLN B 2 18 ? -0.103 8.306 -35.800 1.00 10.08 81 GLN B CA 1
ATOM 708 C C . GLN B 2 18 ? 0.694 9.369 -35.064 1.00 10.29 81 GLN B C 1
ATOM 709 O O . GLN B 2 18 ? 1.705 9.826 -35.595 1.00 12.82 81 GLN B O 1
ATOM 715 N N A SER B 2 19 ? 0.256 9.779 -33.875 0.64 12.08 82 SER B N 1
ATOM 716 N N B SER B 2 19 ? 0.263 9.786 -33.878 0.36 12.06 82 SER B N 1
ATOM 717 C CA A SER B 2 19 ? 0.927 10.809 -33.091 0.64 11.34 82 SER B CA 1
ATOM 718 C CA B SER B 2 19 ? 0.965 10.816 -33.125 0.36 11.35 82 SER B CA 1
ATOM 719 C C A SER B 2 19 ? 2.098 10.269 -32.283 0.64 13.12 82 SER B C 1
ATOM 720 C C B SER B 2 19 ? 2.118 10.266 -32.300 0.36 13.07 82 SER B C 1
ATOM 721 O O A SER B 2 19 ? 2.834 11.061 -31.674 0.64 12.13 82 SER B O 1
ATOM 722 O O B SER B 2 19 ? 2.860 11.051 -31.693 0.36 12.14 82 SER B O 1
ATOM 727 N N . PHE B 2 20 ? 2.279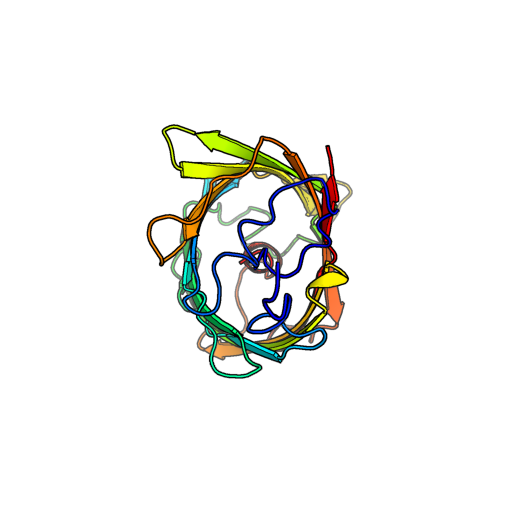 8.962 -32.260 1.00 12.30 83 PHE B N 1
ATOM 728 C CA . PHE B 2 20 ? 3.324 8.339 -31.481 1.00 16.34 83 PHE B CA 1
ATOM 729 C C . PHE B 2 20 ? 4.451 7.850 -32.377 1.00 14.07 83 PHE B C 1
ATOM 730 O O . PHE B 2 20 ? 4.226 7.532 -33.553 1.00 13.90 83 PHE B O 1
ATOM 738 N N . PRO B 2 21 ? 5.685 7.774 -31.841 1.00 12.83 84 PRO B N 1
ATOM 739 C CA . PRO B 2 21 ? 6.043 7.782 -30.410 1.00 13.34 84 PRO B CA 1
ATOM 740 C C . PRO B 2 21 ? 6.091 9.126 -29.665 1.00 10.09 84 PRO B C 1
ATOM 741 O O . PRO B 2 21 ? 6.138 9.113 -28.437 1.00 14.41 84 PRO B O 1
ATOM 745 N N . LYS B 2 22 ? 6.070 10.262 -30.360 1.00 14.55 85 LYS B N 1
ATOM 746 C CA . LYS B 2 22 ? 6.305 11.519 -29.652 1.00 13.53 85 LYS B CA 1
ATOM 747 C C . LYS B 2 22 ? 5.163 11.855 -28.698 1.00 12.88 85 LYS B C 1
ATOM 748 O O . LYS B 2 22 ? 5.400 12.290 -27.562 1.00 16.01 85 LYS B O 1
ATOM 754 N N . GLY B 2 23 ? 3.926 11.662 -29.130 1.00 10.61 86 GLY B N 1
ATOM 755 C CA . GLY B 2 23 ? 2.770 11.853 -28.283 1.00 12.39 86 GLY B CA 1
ATOM 756 C C . GLY B 2 23 ? 1.907 13.003 -28.760 1.00 11.19 86 GLY B C 1
ATOM 757 O O . GLY B 2 23 ? 2.082 13.542 -29.858 1.00 11.78 86 GLY B O 1
ATOM 758 N N . TYR B 2 24 ? 0.958 13.380 -27.903 1.00 7.90 87 TYR B N 1
ATOM 759 C CA . TYR B 2 24 ? -0.005 14.431 -28.210 1.00 10.50 87 TYR B CA 1
ATOM 760 C C . TYR B 2 24 ? -0.569 14.978 -26.904 1.00 10.94 87 TYR B C 1
ATOM 761 O O . TYR B 2 24 ? -0.274 14.481 -25.817 1.00 11.93 87 TYR B O 1
ATOM 770 N N . SER B 2 25 ? -1.354 16.050 -27.019 1.00 11.63 88 SER B N 1
ATOM 771 C CA . SER B 2 25 ? -1.973 16.665 -25.855 1.00 9.11 88 SER B CA 1
ATOM 772 C C . SER B 2 25 ? -3.407 17.016 -26.202 1.00 9.24 88 SER B C 1
ATOM 773 O O . SER B 2 25 ? -3.757 17.164 -27.374 1.00 10.07 88 SER B O 1
ATOM 776 N N . TRP B 2 26 ? -4.246 17.108 -25.174 1.00 9.09 89 TRP B N 1
ATOM 777 C CA . TRP B 2 26 ? -5.604 17.591 -25.394 1.00 11.75 89 TRP B CA 1
ATOM 778 C C . TRP B 2 26 ? -5.989 18.597 -24.317 1.00 10.15 89 TRP B C 1
ATOM 779 O O . TRP B 2 26 ? -5.459 18.610 -23.205 1.00 12.75 89 TRP B O 1
ATOM 790 N N . GLU B 2 27 ? -6.937 19.456 -24.685 1.00 10.70 90 GLU B N 1
ATOM 791 C CA . GLU B 2 27 ? -7.445 20.536 -23.840 1.00 11.57 90 GLU B CA 1
ATOM 792 C C . GLU B 2 27 ? -8.962 20.470 -23.924 1.00 14.26 90 GLU B C 1
ATOM 793 O O . GLU B 2 27 ? -9.515 20.414 -25.026 1.00 13.87 90 GLU B O 1
ATOM 799 N N . ARG B 2 28 ? -9.639 20.431 -22.780 1.00 14.53 91 ARG B N 1
ATOM 800 C CA . ARG B 2 28 ? -11.068 20.132 -22.769 1.00 16.83 91 ARG B CA 1
ATOM 801 C C . ARG B 2 28 ? -11.840 21.115 -21.896 1.00 15.94 91 ARG B C 1
ATOM 802 O O . ARG B 2 28 ? -11.369 21.515 -20.830 1.00 12.59 91 ARG B O 1
ATOM 810 N N . SER B 2 29 ? -13.037 21.493 -22.347 1.00 10.43 92 SER B N 1
ATOM 811 C CA . SER B 2 29 ? -13.968 22.268 -21.537 1.00 11.65 92 SER B CA 1
ATOM 812 C C . SER B 2 29 ? -15.202 21.421 -21.260 1.00 16.58 92 SER B C 1
ATOM 813 O O . SER B 2 29 ? -15.765 20.821 -22.180 1.00 20.26 92 SER B O 1
ATOM 816 N N . LEU B 2 30 ? -15.613 21.371 -19.995 1.00 12.93 93 LEU B N 1
ATOM 817 C CA . LEU B 2 30 ? -16.862 20.741 -19.582 1.00 13.34 93 LEU B CA 1
ATOM 818 C C . LEU B 2 30 ? -17.793 21.824 -19.058 1.00 12.18 93 LEU B C 1
ATOM 819 O O . LEU B 2 30 ? -17.445 22.534 -18.103 1.00 18.99 93 LEU B O 1
ATOM 824 N N . THR B 2 31 ? -18.959 21.971 -19.686 1.00 13.19 94 THR B N 1
ATOM 825 C CA . THR B 2 31 ? -19.937 22.973 -19.274 1.00 15.15 94 THR B CA 1
ATOM 826 C C . THR B 2 31 ? -21.244 22.284 -18.918 1.00 12.21 94 THR B C 1
ATOM 827 O O . THR B 2 31 ? -21.891 21.689 -19.793 1.00 12.51 94 THR B O 1
ATOM 831 N N . PHE B 2 32 ? -21.636 22.385 -17.646 1.00 11.70 95 PHE B N 1
ATOM 832 C CA . PHE B 2 32 ? -22.774 21.657 -17.096 1.00 10.63 95 PHE B CA 1
ATOM 833 C C . PHE B 2 32 ? -24.025 22.517 -17.080 1.00 13.60 95 PHE B C 1
ATOM 834 O O . PHE B 2 32 ? -23.965 23.749 -17.058 1.00 13.70 95 PHE B O 1
ATOM 842 N N . GLU B 2 33 ? -25.170 21.838 -16.993 1.00 14.69 96 GLU B N 1
ATOM 843 C CA . GLU B 2 33 ? -26.435 22.529 -17.191 1.00 15.53 96 GLU B CA 1
ATOM 844 C C . GLU B 2 33 ? -26.720 23.572 -16.107 1.00 15.04 96 GLU B C 1
ATOM 845 O O . GLU B 2 33 ? -27.443 24.535 -16.384 1.00 15.18 96 GLU B O 1
ATOM 851 N N . ASP B 2 34 ? -26.172 23.421 -14.892 1.00 15.27 97 ASP B N 1
ATOM 852 C CA . ASP B 2 34 ? -26.429 24.357 -13.797 1.00 13.74 97 ASP B CA 1
ATOM 853 C C . ASP B 2 34 ? -25.343 25.410 -13.628 1.00 11.27 97 ASP B C 1
ATOM 854 O O . ASP B 2 34 ? -25.342 26.122 -12.617 1.00 13.76 97 ASP B O 1
ATOM 859 N N . GLY B 2 35 ? -24.444 25.557 -14.608 1.00 11.77 98 GLY B N 1
ATOM 860 C CA . GLY B 2 35 ? -23.382 26.543 -14.543 1.00 12.08 98 GLY B CA 1
ATOM 861 C C . GLY B 2 35 ? -22.037 26.012 -14.094 1.00 11.60 98 GLY B C 1
ATOM 862 O O . GLY B 2 35 ? -21.038 26.740 -14.195 1.00 11.29 98 GLY B O 1
ATOM 863 N N . GLY B 2 36 ? -21.979 24.786 -13.581 1.00 13.98 99 GLY B N 1
ATOM 864 C CA . GLY B 2 36 ? -20.685 24.197 -13.293 1.00 15.81 99 GLY B CA 1
ATOM 865 C C . GLY B 2 36 ? -19.816 24.199 -14.536 1.00 13.30 99 GLY B C 1
ATOM 866 O O . GLY B 2 36 ? -20.302 24.018 -15.658 1.00 14.47 99 GLY B O 1
ATOM 867 N N . ILE B 2 37 ? -18.523 24.450 -14.341 1.00 13.01 100 ILE B N 1
ATOM 868 C CA . ILE B 2 37 ? -17.584 24.493 -15.460 1.00 11.07 100 ILE B CA 1
ATOM 869 C C . ILE B 2 37 ? -16.270 23.874 -15.022 1.00 15.88 100 ILE B C 1
ATOM 870 O O . ILE B 2 37 ? -15.762 24.177 -13.939 1.00 22.39 100 ILE B O 1
ATOM 875 N N . CYS B 2 38 ? -15.729 22.995 -15.854 1.00 14.46 101 CYS B N 1
ATOM 876 C CA . CYS B 2 38 ? -14.419 22.417 -15.618 1.00 10.08 101 CYS B CA 1
ATOM 877 C C . CYS B 2 38 ? -13.551 22.638 -16.842 1.00 15.75 101 CYS B C 1
ATOM 878 O O . CYS B 2 38 ? -14.037 22.678 -17.978 1.00 13.87 101 CYS B O 1
ATOM 881 N N . ASN B 2 39 ? -12.261 22.783 -16.591 1.00 16.46 102 ASN B N 1
ATOM 882 C CA . ASN B 2 39 ? -11.243 22.804 -17.629 1.00 12.62 102 ASN B CA 1
ATOM 883 C C . ASN B 2 39 ? -10.252 21.702 -17.297 1.00 10.61 102 ASN B C 1
ATOM 884 O O . ASN B 2 39 ? -9.790 21.603 -16.156 1.00 13.78 102 ASN B O 1
ATOM 889 N N . ALA B 2 40 ? -9.968 20.850 -18.272 1.00 11.17 103 ALA B N 1
ATOM 890 C CA . ALA B 2 40 ? -9.114 19.689 -18.072 1.00 11.09 103 ALA B CA 1
ATOM 891 C C . ALA B 2 40 ? -8.093 19.614 -19.197 1.00 15.68 103 ALA B C 1
ATOM 892 O O . ALA B 2 40 ? -8.360 20.038 -20.322 1.00 12.86 103 ALA B O 1
ATOM 894 N N . ARG B 2 41 ? -6.919 19.064 -18.895 1.00 12.64 104 ARG B N 1
ATOM 895 C CA . ARG B 2 41 ? -5.907 18.891 -19.927 1.00 13.58 104 ARG B CA 1
ATOM 896 C C . ARG B 2 41 ? -5.043 17.691 -19.589 1.00 11.23 104 ARG B C 1
ATOM 897 O O . ARG B 2 41 ? -4.908 17.313 -18.423 1.00 12.95 104 ARG B O 1
ATOM 905 N N . ASN B 2 42 ? -4.461 17.097 -20.631 1.00 11.21 105 ASN B N 1
ATOM 906 C CA . ASN B 2 42 ? -3.619 15.914 -20.489 1.00 10.03 105 ASN B CA 1
ATOM 907 C C . ASN B 2 42 ? -2.480 16.055 -21.480 1.00 10.72 105 ASN B C 1
ATOM 908 O O . ASN B 2 42 ? -2.695 16.415 -22.642 1.00 11.14 105 ASN B O 1
ATOM 913 N N . ASP B 2 43 ? -1.269 15.850 -20.996 1.00 11.35 106 ASP B N 1
ATOM 914 C CA . ASP B 2 43 ? -0.104 15.685 -21.843 1.00 11.78 106 ASP B CA 1
ATOM 915 C C . ASP B 2 43 ? 0.233 14.200 -21.852 1.00 8.02 106 ASP B C 1
ATOM 916 O O . ASP B 2 43 ? 0.507 13.617 -20.797 1.00 11.98 106 ASP B O 1
ATOM 921 N N A ILE B 2 44 ? 0.201 13.586 -23.033 0.53 11.74 107 ILE B N 1
ATOM 922 N N B ILE B 2 44 ? 0.222 13.593 -23.036 0.47 11.74 107 ILE B N 1
ATOM 923 C CA A ILE B 2 44 ? 0.399 12.147 -23.174 0.53 11.75 107 ILE B CA 1
ATOM 924 C CA B ILE B 2 44 ? 0.393 12.151 -23.183 0.47 11.74 107 ILE B CA 1
ATOM 925 C C A ILE B 2 44 ? 1.699 11.884 -23.923 0.53 10.57 107 ILE B C 1
ATOM 926 C C B ILE B 2 44 ? 1.694 11.875 -23.929 0.47 10.58 107 ILE B C 1
ATOM 927 O O A ILE B 2 44 ? 1.841 12.243 -25.100 0.53 11.30 107 ILE B O 1
ATOM 928 O O B ILE B 2 44 ? 1.835 12.221 -25.109 0.47 11.29 107 ILE B O 1
ATOM 937 N N . THR B 2 45 ? 2.637 11.237 -23.240 1.00 9.41 108 THR B N 1
ATOM 938 C CA . THR B 2 45 ? 3.881 10.773 -23.825 1.00 9.06 108 THR B CA 1
ATOM 939 C C . THR B 2 45 ? 3.921 9.250 -23.717 1.00 9.46 108 THR B C 1
ATOM 940 O O . THR B 2 45 ? 3.052 8.624 -23.105 1.00 10.68 108 THR B O 1
ATOM 944 N N . MET B 2 46 ? 4.938 8.659 -24.333 1.00 10.97 109 MET B N 1
ATOM 945 C CA . MET B 2 46 ? 5.115 7.215 -24.374 1.00 8.11 109 MET B CA 1
ATOM 946 C C . MET B 2 46 ? 6.586 6.926 -24.150 1.00 11.11 109 MET B C 1
ATOM 947 O O . MET B 2 46 ? 7.442 7.534 -24.796 1.00 12.07 109 MET B O 1
ATOM 952 N N . GLU B 2 47 ? 6.865 6.018 -23.220 1.00 12.68 110 GLU B N 1
ATOM 953 C CA . GLU B 2 47 ? 8.211 5.496 -23.005 1.00 7.17 110 GLU B CA 1
ATOM 954 C C . GLU B 2 47 ? 8.096 3.979 -22.999 1.00 11.40 110 GLU B C 1
ATOM 955 O O . GLU B 2 47 ? 7.494 3.408 -22.080 1.00 11.11 110 GLU B O 1
ATOM 961 N N . GLY B 2 48 ? 8.654 3.337 -24.024 1.00 13.86 111 GLY B N 1
ATOM 962 C CA . GLY B 2 48 ? 8.545 1.890 -24.139 1.00 12.36 111 GLY B CA 1
ATOM 963 C C . GLY B 2 48 ? 7.087 1.496 -24.295 1.00 8.17 111 GLY B C 1
ATOM 964 O O . GLY B 2 48 ? 6.354 2.094 -25.091 1.00 12.64 111 GLY B O 1
ATOM 965 N N . ASP B 2 49 ? 6.657 0.516 -23.493 1.00 8.70 112 ASP B N 1
ATOM 966 C CA . ASP B 2 49 ? 5.290 0.022 -23.523 1.00 11.42 112 ASP B CA 1
ATOM 967 C C . ASP B 2 49 ? 4.335 0.821 -22.646 1.00 12.58 112 ASP B C 1
ATOM 968 O O . ASP B 2 49 ? 3.221 0.346 -22.421 1.00 11.15 112 ASP B O 1
ATOM 973 N N . THR B 2 50 ? 4.717 2.005 -22.153 1.00 7.73 113 THR B N 1
ATOM 974 C CA . THR B 2 50 ? 3.890 2.718 -21.174 1.00 6.77 113 THR B CA 1
ATOM 975 C C . THR B 2 50 ? 3.535 4.118 -21.652 1.00 8.28 113 THR B C 1
ATOM 976 O O . THR B 2 50 ? 4.425 4.893 -22.015 1.00 12.27 113 THR B O 1
ATOM 980 N N . PHE B 2 51 ? 2.237 4.450 -21.597 1.00 9.46 114 PHE B N 1
ATOM 981 C CA . PHE B 2 51 ? 1.767 5.813 -21.804 1.00 9.05 114 PHE B CA 1
ATOM 982 C C . PHE B 2 51 ? 1.821 6.543 -20.475 1.00 8.27 114 PHE B C 1
ATOM 983 O O . PHE B 2 51 ? 1.363 6.010 -19.460 1.00 11.76 114 PHE B O 1
ATOM 991 N N . TYR B 2 52 ? 2.374 7.751 -20.471 1.00 8.70 115 TYR B N 1
ATOM 992 C CA . TYR B 2 52 ? 2.422 8.558 -19.266 1.00 9.90 115 TYR B CA 1
ATOM 993 C C . TYR B 2 52 ? 1.485 9.736 -19.462 1.00 9.31 115 TYR B C 1
ATOM 994 O O . TYR B 2 52 ? 1.437 10.312 -20.551 1.00 14.88 115 TYR B O 1
ATOM 1003 N N . ASN B 2 53 ? 0.720 10.065 -18.418 1.00 9.19 116 ASN B N 1
ATOM 1004 C CA . ASN B 2 53 ? -0.328 11.082 -18.481 1.00 11.24 116 ASN B CA 1
ATOM 1005 C C . ASN B 2 53 ? -0.087 12.112 -17.390 1.00 10.29 116 ASN B C 1
ATOM 1006 O O . ASN B 2 53 ? -0.029 11.752 -16.206 1.00 10.43 116 ASN B O 1
ATOM 1011 N N . LYS B 2 54 ? 0.006 13.383 -17.784 1.00 9.41 117 LYS B N 1
ATOM 1012 C CA . LYS B 2 54 ? 0.142 14.508 -16.857 1.00 9.87 117 LYS B CA 1
ATOM 1013 C C . LYS B 2 54 ? -1.168 15.279 -16.953 1.00 10.57 117 LYS B C 1
ATOM 1014 O O . LYS B 2 54 ? -1.411 15.978 -17.941 1.00 12.81 117 LYS B O 1
ATOM 1020 N N . VAL B 2 55 ? -2.028 15.122 -15.945 1.00 9.79 118 VAL B N 1
ATOM 1021 C CA . VAL B 2 55 ? -3.414 15.563 -16.012 1.00 9.87 118 VAL B CA 1
ATOM 1022 C C . VAL B 2 55 ? -3.644 16.708 -15.031 1.00 8.63 118 VAL B C 1
ATOM 1023 O O . VAL B 2 55 ? -3.187 16.663 -13.885 1.00 8.66 118 VAL B O 1
ATOM 1027 N N . ARG B 2 56 ? -4.385 17.723 -15.472 1.00 11.19 119 ARG B N 1
ATOM 1028 C CA . ARG B 2 56 ? -4.815 18.809 -14.599 1.00 9.20 119 ARG B CA 1
ATOM 1029 C C . ARG B 2 56 ? -6.314 18.992 -14.747 1.00 10.74 119 ARG B C 1
ATOM 1030 O O . ARG B 2 56 ? -6.854 18.849 -15.845 1.00 14.00 119 ARG B O 1
ATOM 1038 N N . PHE B 2 57 ? -6.992 19.272 -13.633 1.00 13.77 120 PHE B N 1
ATOM 1039 C CA . PHE B 2 57 ? -8.454 19.352 -13.611 1.00 12.31 120 PHE B CA 1
ATOM 1040 C C . PHE B 2 57 ? -8.880 20.467 -12.666 1.00 10.42 120 PHE B C 1
ATOM 1041 O O . PHE B 2 57 ? -8.565 20.417 -11.478 1.00 13.61 120 PHE B O 1
ATOM 1049 N N . TYR B 2 58 ? -9.616 21.452 -13.182 1.00 10.14 121 TYR B N 1
ATOM 1050 C CA . TYR B 2 58 ? -10.083 22.564 -12.361 1.00 15.43 121 TYR B CA 1
ATOM 1051 C C . TYR B 2 58 ? -11.575 22.760 -12.573 1.00 11.69 121 TYR B C 1
ATOM 1052 O O . TYR B 2 58 ? -12.027 22.914 -13.709 1.00 16.48 121 TYR B O 1
ATOM 1061 N N . GLY B 2 59 ? -12.328 22.751 -11.487 1.00 14.31 122 GLY B N 1
ATOM 1062 C CA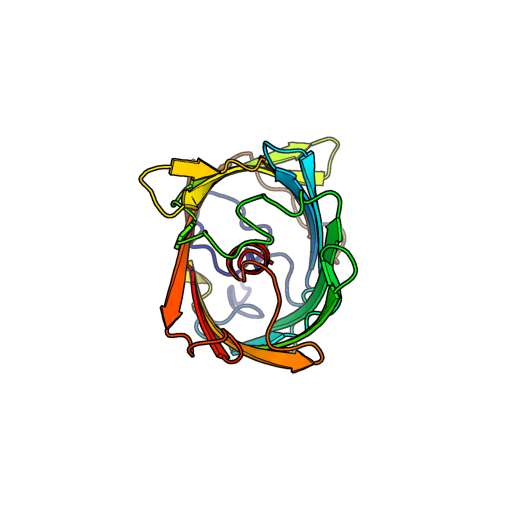 . GLY B 2 59 ? -13.771 22.926 -11.556 1.00 12.71 122 GLY B CA 1
ATOM 1063 C C . GLY B 2 59 ? -14.213 24.034 -10.629 1.00 14.35 122 GLY B C 1
ATOM 1064 O O . GLY B 2 59 ? -13.677 24.194 -9.531 1.00 13.68 122 GLY B O 1
ATOM 1065 N N . THR B 2 60 ? -15.191 24.810 -11.085 1.00 14.65 123 THR B N 1
ATOM 1066 C CA . THR B 2 60 ? -15.713 25.893 -10.270 1.00 13.39 123 THR B CA 1
ATOM 1067 C C . THR B 2 60 ? -17.181 26.105 -10.606 1.00 15.28 123 THR B C 1
ATOM 1068 O O . THR B 2 60 ? -17.735 25.471 -11.510 1.00 14.58 123 THR B O 1
ATOM 1072 N N A ASN B 2 61 ? -17.811 26.997 -9.842 0.65 14.29 124 ASN B N 1
ATOM 1073 N N B ASN B 2 61 ? -17.813 27.005 -9.854 0.35 14.33 124 ASN B N 1
ATOM 1074 C CA A ASN B 2 61 ? -19.190 27.423 -10.065 0.65 14.45 124 ASN B CA 1
ATOM 1075 C CA B ASN B 2 61 ? -19.193 27.426 -10.090 0.35 14.48 124 ASN B CA 1
ATOM 1076 C C A ASN B 2 61 ? -20.182 26.275 -9.923 0.65 15.38 124 ASN B C 1
ATOM 1077 C C B ASN B 2 61 ? -20.195 26.292 -9.893 0.35 15.36 124 ASN B C 1
ATOM 1078 O O A ASN B 2 61 ? -21.309 26.354 -10.430 0.65 14.33 124 ASN B O 1
ATOM 1079 O O B ASN B 2 61 ? -21.345 26.393 -10.338 0.35 14.32 124 ASN B O 1
ATOM 1088 N N . PHE B 2 62 ? -19.793 25.209 -9.240 1.00 14.19 125 PHE B N 1
ATOM 1089 C CA . PHE B 2 62 ? -20.759 24.166 -8.917 1.00 13.82 125 PHE B CA 1
ATOM 1090 C C . PHE B 2 62 ? -21.607 24.632 -7.740 1.00 10.33 125 PHE B C 1
ATOM 1091 O O . PHE B 2 62 ? -21.056 25.028 -6.710 1.00 16.19 125 PHE B O 1
ATOM 1099 N N . PRO B 2 63 ? -22.931 24.612 -7.852 1.00 13.13 126 PRO B N 1
ATOM 1100 C CA . PRO B 2 63 ? -23.759 25.020 -6.712 1.00 12.83 126 PRO B CA 1
ATOM 1101 C C . PRO B 2 63 ? -23.590 24.059 -5.540 1.00 15.81 126 PRO B C 1
ATOM 1102 O O . PRO B 2 63 ? -23.510 22.839 -5.717 1.00 11.85 126 PRO B O 1
ATOM 1106 N N . ALA B 2 64 ? -23.553 24.631 -4.329 1.00 12.88 127 ALA B N 1
ATOM 1107 C CA . ALA B 2 64 ? -23.379 23.835 -3.120 1.00 12.88 127 ALA B CA 1
ATOM 1108 C C . ALA B 2 64 ? -24.471 22.786 -2.964 1.00 13.11 127 ALA B C 1
ATOM 1109 O O . ALA B 2 64 ? -24.202 21.695 -2.454 1.00 14.94 127 ALA B O 1
ATOM 1111 N N . ASN B 2 65 ? -25.693 23.085 -3.403 1.00 13.01 128 ASN B N 1
ATOM 1112 C CA . ASN B 2 65 ? -26.820 22.162 -3.259 1.00 9.38 128 ASN B CA 1
ATOM 1113 C C . ASN B 2 65 ? -26.988 21.223 -4.454 1.00 9.21 128 ASN B C 1
ATOM 1114 O O . ASN B 2 65 ? -27.931 20.416 -4.468 1.00 13.11 128 ASN B O 1
ATOM 1119 N N . GLY B 2 66 ? -26.082 21.283 -5.432 1.00 13.17 129 GLY B N 1
ATOM 1120 C CA . GLY B 2 66 ? -26.243 20.552 -6.667 1.00 11.20 129 GLY B CA 1
ATOM 1121 C C . GLY B 2 66 ? -25.693 19.143 -6.594 1.00 8.77 129 GLY B C 1
ATOM 1122 O O . GLY B 2 66 ? -25.021 18.762 -5.632 1.00 10.28 129 GLY B O 1
ATOM 1123 N N . PRO B 2 67 ? -25.963 18.346 -7.631 1.00 11.45 130 PRO B N 1
ATOM 1124 C CA . PRO B 2 67 ? -25.649 16.908 -7.567 1.00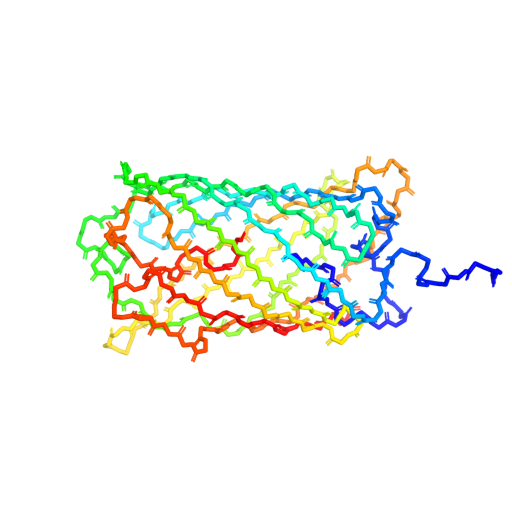 9.91 130 PRO B CA 1
ATOM 1125 C C . PRO B 2 67 ? -24.171 16.603 -7.525 1.00 7.80 130 PRO B C 1
ATOM 1126 O O . PRO B 2 67 ? -23.795 15.502 -7.083 1.00 9.26 130 PRO B O 1
ATOM 1130 N N . VAL B 2 68 ? -23.315 17.522 -7.974 1.00 12.78 131 VAL B N 1
ATOM 1131 C CA . VAL B 2 68 ? -21.885 17.244 -7.955 1.00 11.37 131 VAL B CA 1
ATOM 1132 C C . VAL B 2 68 ? -21.337 17.392 -6.542 1.00 8.61 131 VAL B C 1
ATOM 1133 O O . VAL B 2 68 ? -20.681 16.478 -6.022 1.00 8.21 131 VAL B O 1
ATOM 1137 N N . MET B 2 69 ? -21.624 18.523 -5.881 1.00 8.23 132 MET B N 1
ATOM 1138 C CA . MET B 2 69 ? -21.148 18.689 -4.513 1.00 10.47 132 MET B CA 1
ATOM 1139 C C . MET B 2 69 ? -21.880 17.785 -3.528 1.00 10.84 132 MET B C 1
ATOM 1140 O O . MET B 2 69 ? -21.318 17.444 -2.483 1.00 13.95 132 MET B O 1
ATOM 1145 N N . GLN B 2 70 ? -23.112 17.365 -3.837 1.00 10.02 133 GLN B N 1
ATOM 1146 C CA . GLN B 2 70 ? -23.874 16.510 -2.928 1.00 11.48 133 GLN B CA 1
ATOM 1147 C C . GLN B 2 70 ? -23.633 15.021 -3.161 1.00 9.87 133 GLN B C 1
ATOM 1148 O O . GLN B 2 70 ? -24.191 14.197 -2.424 1.00 12.57 133 GLN B O 1
ATOM 1154 N N A LYS B 2 71 ? -22.846 14.663 -4.179 0.54 13.15 134 LYS B N 1
ATOM 1155 N N B LYS B 2 71 ? -22.835 14.667 -4.171 0.46 13.14 134 LYS B N 1
ATOM 1156 C CA A LYS B 2 71 ? -22.473 13.275 -4.461 0.54 12.12 134 LYS B CA 1
ATOM 1157 C CA B LYS B 2 71 ? -22.465 13.281 -4.461 0.46 12.12 134 LYS B CA 1
ATOM 1158 C C A LYS B 2 71 ? -23.692 12.420 -4.797 0.54 13.85 134 LYS B C 1
ATOM 1159 C C B LYS B 2 71 ? -23.695 12.430 -4.784 0.46 13.85 134 LYS B C 1
ATOM 1160 O O A LYS B 2 71 ? -23.896 11.340 -4.238 0.54 12.91 134 LYS B O 1
ATOM 1161 O O B LYS B 2 71 ? -23.912 11.364 -4.202 0.46 12.93 134 LYS B O 1
ATOM 1172 N N . LYS B 2 72 ? -24.503 12.912 -5.736 1.00 11.46 135 LYS B N 1
ATOM 1173 C CA . LYS B 2 72 ? -25.732 12.240 -6.150 1.00 9.88 135 LYS B CA 1
ATOM 1174 C C . LYS B 2 72 ? -25.642 11.589 -7.528 1.00 11.89 135 LYS B C 1
ATOM 1175 O O . LYS B 2 72 ? -26.668 11.152 -8.052 1.00 12.57 135 LYS B O 1
ATOM 1181 N N . THR B 2 73 ? -24.458 11.504 -8.127 1.00 12.48 136 THR B N 1
ATOM 1182 C CA . THR B 2 73 ? -24.341 10.917 -9.457 1.00 14.85 136 THR B CA 1
ATOM 1183 C C . THR B 2 73 ? -24.161 9.405 -9.400 1.00 10.89 136 THR B C 1
ATOM 1184 O O . THR B 2 73 ? -23.683 8.838 -8.410 1.00 11.52 136 THR B O 1
ATOM 1188 N N . LEU B 2 74 ? -24.528 8.761 -10.509 1.00 11.90 137 LEU B N 1
ATOM 1189 C CA . LEU B 2 74 ? -24.506 7.304 -10.628 1.00 10.57 137 LEU B CA 1
ATOM 1190 C C . LEU B 2 74 ? -23.568 6.795 -11.713 1.00 7.25 137 LEU B C 1
ATOM 1191 O O . LEU B 2 74 ? -22.832 5.828 -11.459 1.00 11.79 137 LEU B O 1
ATOM 1196 N N . LYS B 2 75 ? -23.590 7.389 -12.915 1.00 9.50 138 LYS B N 1
ATOM 1197 C CA . LYS B 2 75 ? -22.752 6.976 -14.043 1.00 13.80 138 LYS B CA 1
ATOM 1198 C C . LYS B 2 75 ? -22.934 7.948 -15.204 1.00 12.08 138 LYS B C 1
ATOM 1199 O O . LYS B 2 75 ? -23.927 8.679 -15.266 1.00 15.54 138 LYS B O 1
ATOM 1205 N N . TRP B 2 76 ? -21.964 7.929 -16.132 1.00 10.64 139 TRP B N 1
ATOM 1206 C CA . TRP B 2 76 ? -22.117 8.562 -17.442 1.00 13.38 139 TRP B CA 1
ATOM 1207 C C . TRP B 2 76 ? -22.822 7.629 -18.413 1.00 13.36 139 TRP B C 1
ATOM 1208 O O . TRP B 2 76 ? -22.539 6.425 -18.460 1.00 13.65 139 TRP B O 1
ATOM 1219 N N . GLU B 2 77 ? -23.707 8.191 -19.215 1.00 11.60 140 GLU B N 1
ATOM 1220 C CA . GLU B 2 77 ? -24.370 7.415 -20.252 1.00 15.58 140 GLU B CA 1
ATOM 1221 C C . GLU B 2 77 ? -23.463 7.287 -21.476 1.00 16.61 140 GLU B C 1
ATOM 1222 O O . GLU B 2 77 ? -22.806 8.255 -21.857 1.00 19.32 140 GLU B O 1
ATOM 1228 N N . PRO B 2 78 ? -23.414 6.116 -22.116 1.00 10.54 141 PRO B N 1
ATOM 1229 C CA . PRO B 2 78 ? -22.664 5.998 -23.376 1.00 11.45 141 PRO B CA 1
ATOM 1230 C C . PRO B 2 78 ? -23.107 7.032 -24.409 1.00 13.54 141 PRO B C 1
ATOM 1231 O O . PRO B 2 78 ? -24.275 7.425 -24.475 1.00 16.89 141 PRO B O 1
ATOM 1235 N N . SER B 2 79 ? -22.155 7.477 -25.227 1.00 12.99 142 SER B N 1
ATOM 1236 C CA . SER B 2 79 ? -22.398 8.624 -26.089 1.00 15.63 142 SER B CA 1
ATOM 1237 C C . SER B 2 79 ? -21.413 8.586 -27.254 1.00 22.89 142 SER B C 1
ATOM 1238 O O . SER B 2 79 ? -20.562 7.694 -27.350 1.00 18.62 142 SER B O 1
ATOM 1241 N N . THR B 2 80 ? -21.542 9.566 -28.150 1.00 14.26 143 THR B N 1
ATOM 1242 C CA . THR B 2 80 ? -20.782 9.609 -29.396 1.00 15.15 143 THR B CA 1
ATOM 1243 C C . THR B 2 80 ? -20.151 10.986 -29.551 1.00 12.55 143 THR B C 1
ATOM 1244 O O . THR B 2 80 ? -20.849 12.003 -29.515 1.00 15.17 143 THR B O 1
ATOM 1248 N N . GLU B 2 81 ? -18.830 11.010 -29.713 1.00 9.20 144 GLU B N 1
ATOM 1249 C CA . GLU B 2 81 ? -18.065 12.230 -29.935 1.00 16.18 144 GLU B CA 1
ATOM 1250 C C . GLU B 2 81 ? -17.924 12.479 -31.431 1.00 10.24 144 GLU B C 1
ATOM 1251 O O . GLU B 2 81 ? -17.533 11.572 -32.179 1.00 15.84 144 GLU B O 1
ATOM 1257 N N . LYS B 2 82 ? -18.192 13.709 -31.870 1.00 10.06 145 LYS B N 1
ATOM 1258 C CA . LYS B 2 82 ? -18.031 14.074 -33.272 1.00 10.63 145 LYS B CA 1
ATOM 1259 C C . LYS B 2 82 ? -16.664 14.713 -33.478 1.00 12.55 145 LYS B C 1
ATOM 1260 O O . LYS B 2 82 ? -16.379 15.779 -32.913 1.00 12.24 145 LYS B O 1
ATOM 1266 N N . MET B 2 83 ? -15.842 14.073 -34.315 1.00 14.04 146 MET B N 1
ATOM 1267 C CA . MET B 2 83 ? -14.488 14.513 -34.634 1.00 15.64 146 MET B CA 1
ATOM 1268 C C . MET B 2 83 ? -14.480 15.263 -35.958 1.00 13.88 146 MET B C 1
ATOM 1269 O O . MET B 2 83 ? -14.943 14.729 -36.971 1.00 13.51 146 MET B O 1
ATOM 1274 N N . TYR B 2 84 ? -13.887 16.457 -35.970 1.00 13.24 147 TYR B N 1
ATOM 1275 C CA . TYR B 2 84 ? -13.812 17.239 -37.194 1.00 8.69 147 TYR B CA 1
ATOM 1276 C C . TYR B 2 84 ? -12.744 18.311 -37.035 1.00 12.57 147 TYR B C 1
ATOM 1277 O O . TYR B 2 84 ? -12.331 18.627 -35.919 1.00 11.55 147 TYR B O 1
ATOM 1286 N N . VAL B 2 85 ? -12.322 18.894 -38.158 1.00 13.37 148 VAL B N 1
ATOM 1287 C CA . VAL B 2 85 ? -11.295 19.929 -38.140 1.00 9.21 148 VAL B CA 1
ATOM 1288 C C . VAL B 2 85 ? -11.969 21.287 -38.005 1.00 14.97 148 VAL B C 1
ATOM 1289 O O . VAL B 2 85 ? -12.773 21.675 -38.860 1.00 17.64 148 VAL B O 1
ATOM 1293 N N . ARG B 2 86 ? -11.628 22.007 -36.938 1.00 13.78 149 ARG B N 1
ATOM 1294 C CA . ARG B 2 86 ? -12.195 23.310 -36.614 1.00 17.68 149 ARG B CA 1
ATOM 1295 C C . ARG B 2 86 ? -11.045 24.313 -36.583 1.00 15.47 149 ARG B C 1
ATOM 1296 O O . ARG B 2 86 ? -10.167 24.222 -35.716 1.00 17.54 149 ARG B O 1
ATOM 1304 N N . ASP B 2 87 ? -11.028 25.241 -37.542 1.00 14.82 150 ASP B N 1
ATOM 1305 C CA . ASP B 2 87 ? -9.947 26.228 -37.658 1.00 16.52 150 ASP B CA 1
ATOM 1306 C C . ASP B 2 87 ? -8.576 25.554 -37.663 1.00 16.32 150 ASP B C 1
ATOM 1307 O O . ASP B 2 87 ? -7.608 26.047 -37.071 1.00 22.29 150 ASP B O 1
ATOM 1312 N N . GLY B 2 88 ? -8.487 24.410 -38.333 1.00 15.81 151 GLY B N 1
ATOM 1313 C CA . GLY B 2 88 ? -7.217 23.750 -38.521 1.00 20.63 151 GLY B CA 1
ATOM 1314 C C . GLY B 2 88 ? -6.760 22.866 -37.380 1.00 16.60 151 GLY B C 1
ATOM 1315 O O . GLY B 2 88 ? -5.647 22.330 -37.449 1.00 19.85 151 GLY B O 1
ATOM 1316 N N . VAL B 2 89 ? -7.575 22.690 -36.339 1.00 15.74 152 VAL B N 1
ATOM 1317 C CA . VAL B 2 89 ? -7.234 21.851 -35.196 1.00 11.30 152 VAL B CA 1
ATOM 1318 C C . VAL B 2 89 ? -8.289 20.753 -35.070 1.00 9.41 152 VAL B C 1
ATOM 1319 O O . VAL B 2 89 ? -9.495 21.030 -35.136 1.00 10.04 152 VAL B O 1
ATOM 1323 N N . LEU B 2 90 ? -7.834 19.511 -34.902 1.00 9.80 153 LEU B N 1
ATOM 1324 C CA . LEU B 2 90 ? -8.755 18.398 -34.679 1.00 9.37 153 LEU B CA 1
ATOM 1325 C C . LEU B 2 90 ? -9.542 18.613 -33.390 1.00 10.05 153 LEU B C 1
ATOM 1326 O O . LEU B 2 90 ? -8.968 18.843 -32.319 1.00 10.55 153 LEU B O 1
ATOM 1331 N N . THR B 2 91 ? -10.863 18.561 -33.508 1.00 10.10 154 THR B N 1
ATOM 1332 C CA . THR B 2 91 ? -11.782 18.946 -32.450 1.00 7.70 154 THR B CA 1
ATOM 1333 C C . THR B 2 91 ? -12.816 17.843 -32.255 1.00 13.18 154 THR B C 1
ATOM 1334 O O . THR B 2 91 ? -13.288 17.249 -33.225 1.00 12.91 154 THR B O 1
ATOM 1338 N N . GLY B 2 92 ? -13.145 17.551 -31.000 1.00 11.19 155 GLY B N 1
ATOM 1339 C CA . GLY B 2 92 ? -14.259 16.665 -30.711 1.00 14.31 155 GLY B CA 1
ATOM 1340 C C . GLY B 2 92 ? -15.330 17.334 -29.871 1.00 9.79 155 GLY B C 1
ATOM 1341 O O . GLY B 2 92 ? -15.026 17.904 -28.815 1.00 14.35 155 GLY B O 1
ATOM 1342 N N . ASP B 2 93 ? -16.584 17.292 -30.329 1.00 11.91 156 ASP B N 1
ATOM 1343 C CA . ASP B 2 93 ? -17.725 17.801 -29.577 1.00 13.87 156 ASP B CA 1
ATOM 1344 C C . ASP B 2 93 ? -18.630 16.646 -29.164 1.00 19.93 156 ASP B C 1
ATOM 1345 O O . ASP B 2 93 ? -18.858 15.715 -29.943 1.00 13.13 156 ASP B O 1
ATOM 1350 N N . ILE B 2 94 ? -19.175 16.721 -27.953 1.00 15.59 157 ILE B N 1
ATOM 1351 C CA . ILE B 2 94 ? -20.093 15.686 -27.483 1.00 17.42 157 ILE B CA 1
ATOM 1352 C C . ILE B 2 94 ? -21.043 16.292 -26.460 1.00 13.33 157 ILE B C 1
ATOM 1353 O O . ILE B 2 94 ? -20.672 17.184 -25.690 1.00 14.02 157 ILE B O 1
ATOM 1358 N N . GLU B 2 95 ? -22.285 15.819 -26.475 1.00 17.12 158 GLU B N 1
ATOM 1359 C CA . GLU B 2 95 ? -23.265 16.120 -25.439 1.00 18.76 158 GLU B CA 1
ATOM 1360 C C . GLU B 2 95 ? -23.398 14.877 -24.572 1.00 20.11 158 GLU B C 1
ATOM 1361 O O . GLU B 2 95 ? -23.924 13.852 -25.023 1.00 29.65 158 GLU B O 1
ATOM 1367 N N . MET B 2 96 ? -22.929 14.968 -23.334 1.00 14.69 159 MET B N 1
ATOM 1368 C CA . MET B 2 96 ? -22.896 13.856 -22.398 1.00 19.51 159 MET B CA 1
ATOM 1369 C C . MET B 2 96 ? -23.929 14.057 -21.290 1.00 18.88 159 MET B C 1
ATOM 1370 O O . MET B 2 96 ? -24.413 15.167 -21.053 1.00 18.13 159 MET B O 1
ATOM 1375 N N . ALA B 2 97 ? -24.280 12.963 -20.609 1.00 15.11 160 ALA B N 1
ATOM 1376 C CA . ALA B 2 97 ? -25.285 13.011 -19.551 1.00 15.35 160 ALA B CA 1
ATOM 1377 C C . ALA B 2 97 ? -24.901 12.081 -18.404 1.00 13.33 160 ALA B C 1
ATOM 1378 O O . ALA B 2 97 ? -24.517 10.932 -18.636 1.00 15.10 160 ALA B O 1
ATOM 1380 N N . LEU B 2 98 ? -25.006 12.596 -17.172 1.00 11.84 161 LEU B N 1
ATOM 1381 C CA . LEU B 2 98 ? -24.812 11.834 -15.944 1.00 10.80 161 LEU B CA 1
ATOM 1382 C C . LEU B 2 98 ? -26.167 11.408 -15.390 1.00 18.85 161 LEU B C 1
ATOM 1383 O O . LEU B 2 98 ? -27.030 12.254 -15.155 1.00 12.36 161 LEU B O 1
ATOM 1388 N N . LEU B 2 99 ? -26.342 10.105 -15.179 1.00 9.76 162 LEU B N 1
ATOM 1389 C CA . LEU B 2 99 ? -27.483 9.594 -14.429 1.00 11.32 162 LEU B CA 1
ATOM 1390 C C . LEU B 2 99 ? -27.337 9.968 -12.957 1.00 12.09 162 LEU B C 1
ATOM 1391 O O . LEU B 2 99 ? -26.262 9.811 -12.376 1.00 14.37 162 LEU B O 1
ATOM 1396 N N . LEU B 2 100 ? -28.406 10.478 -12.355 1.00 13.31 163 LEU B N 1
ATOM 1397 C CA . LEU B 2 100 ? -28.432 10.819 -10.938 1.00 9.28 163 LEU B CA 1
ATOM 1398 C C . LEU B 2 100 ? -29.377 9.895 -10.182 1.00 10.31 163 LEU B C 1
ATOM 1399 O O . LEU B 2 100 ? -30.220 9.220 -10.775 1.00 14.38 163 LEU B O 1
ATOM 1404 N N . GLU B 2 101 ? -29.226 9.882 -8.857 1.00 13.92 164 GLU B N 1
ATOM 1405 C CA . GLU B 2 101 ? -30.247 9.290 -7.998 1.00 13.11 164 GLU B CA 1
ATOM 1406 C C . GLU B 2 101 ? -31.576 9.984 -8.230 1.00 14.67 164 GLU B C 1
ATOM 1407 O O . GLU B 2 101 ? -31.629 11.186 -8.491 1.00 25.57 164 GLU B O 1
ATOM 1413 N N . GLY B 2 102 ? -32.653 9.213 -8.128 1.00 14.21 165 GLY B N 1
ATOM 1414 C CA . GLY B 2 102 ? -33.982 9.773 -8.279 1.00 13.00 165 GLY B CA 1
ATOM 1415 C C . GLY B 2 102 ? -34.451 9.996 -9.702 1.00 17.15 165 GLY B C 1
ATOM 1416 O O . GLY B 2 102 ? -35.141 10.987 -9.968 1.00 22.03 165 GLY B O 1
ATOM 1417 N N . ASN B 2 103 ? -34.086 9.104 -10.625 1.00 13.03 166 ASN B N 1
ATOM 1418 C CA . ASN B 2 103 ? -34.593 9.102 -12.005 1.00 11.51 166 ASN B CA 1
ATOM 1419 C C . ASN B 2 103 ? -34.408 10.454 -12.694 1.00 13.61 166 ASN B C 1
ATOM 1420 O O . ASN B 2 103 ? -35.343 11.025 -13.264 1.00 15.70 166 ASN B O 1
ATOM 1425 N N . ALA B 2 104 ? -33.173 10.956 -12.678 1.00 11.91 167 ALA B N 1
ATOM 1426 C CA . ALA B 2 104 ? -32.861 12.258 -13.262 1.00 12.67 167 ALA B CA 1
ATOM 1427 C C . ALA B 2 104 ? -31.539 12.187 -14.008 1.00 11.88 167 ALA B C 1
ATOM 1428 O O . ALA B 2 104 ? -30.717 11.305 -13.756 1.00 14.33 167 ALA B O 1
ATOM 1430 N N . HIS B 2 105 ? -31.316 13.146 -14.914 1.00 9.18 168 HIS B N 1
ATOM 1431 C CA . HIS B 2 105 ? -30.042 13.245 -15.615 1.00 10.83 168 HIS B CA 1
ATOM 1432 C C . HIS B 2 105 ? -29.511 14.670 -15.522 1.00 13.01 168 HIS B C 1
ATOM 1433 O O . HIS B 2 105 ? -30.280 15.625 -15.390 1.00 12.39 168 HIS B O 1
ATOM 1440 N N . TYR B 2 106 ? -28.186 14.794 -15.636 1.00 12.74 169 TYR B N 1
ATOM 1441 C CA . TYR B 2 106 ? -27.452 16.051 -15.475 1.00 11.52 169 TYR B CA 1
ATOM 1442 C C . TYR B 2 106 ? -26.555 16.175 -16.701 1.00 9.93 169 TYR B C 1
ATOM 1443 O O . TYR B 2 106 ? -25.608 15.398 -16.860 1.00 14.27 169 TYR B O 1
ATOM 1452 N N . ARG B 2 107 ? -26.878 17.115 -17.595 1.00 11.83 170 ARG B N 1
ATOM 1453 C CA . ARG B 2 107 ? -26.235 17.177 -18.901 1.00 11.17 170 ARG B CA 1
ATOM 1454 C C . ARG B 2 107 ? -25.012 18.089 -18.898 1.00 13.09 170 ARG B C 1
ATOM 1455 O O . ARG B 2 107 ? -24.912 19.042 -18.108 1.00 15.23 170 ARG B O 1
ATOM 1463 N N A CYS B 2 108 ? -24.082 17.798 -19.821 0.72 16.57 171 CYS B N 1
ATOM 1464 N N B CYS B 2 108 ? -24.083 17.795 -19.794 0.28 16.53 171 CYS B N 1
ATOM 1465 C CA A CYS B 2 108 ? -22.787 18.472 -19.918 0.72 14.29 171 CYS B CA 1
ATOM 1466 C CA B CYS B 2 108 ? -22.942 18.671 -19.964 0.28 14.52 171 CYS B CA 1
ATOM 1467 C C A CYS B 2 108 ? -22.293 18.474 -21.364 0.72 17.57 171 CYS B C 1
ATOM 1468 C C B CYS B 2 108 ? -22.417 18.538 -21.379 0.28 17.46 171 CYS B C 1
ATOM 1469 O O A CYS B 2 108 ? -22.201 17.406 -21.980 0.72 16.30 171 CYS B O 1
ATOM 1470 O O B CYS B 2 108 ? -22.435 17.454 -21.970 0.28 16.88 171 CYS B O 1
ATOM 1475 N N . ASP B 2 109 ? -21.949 19.653 -21.902 1.00 14.59 172 ASP B N 1
ATOM 1476 C CA . ASP B 2 109 ? -21.335 19.722 -23.216 1.00 18.43 172 ASP B CA 1
ATOM 1477 C C . ASP B 2 109 ? -19.823 19.665 -23.056 1.00 15.13 172 ASP B C 1
ATOM 1478 O O . ASP B 2 109 ? -19.263 20.298 -22.151 1.00 14.92 172 ASP B O 1
ATOM 1483 N N . PHE B 2 110 ? -19.173 18.888 -23.925 1.00 15.36 173 PHE B N 1
ATOM 1484 C CA . PHE B 2 110 ? -17.718 18.785 -24.005 1.00 18.55 173 PHE B CA 1
ATOM 1485 C C . PHE B 2 110 ? -17.237 19.331 -25.342 1.00 12.72 173 PHE B C 1
ATOM 1486 O O . PHE B 2 110 ? -17.775 18.957 -26.389 1.00 13.22 173 PHE B O 1
ATOM 1494 N N . ARG B 2 111 ? -16.198 20.167 -25.316 1.00 12.50 174 ARG B N 1
ATOM 1495 C CA . ARG B 2 111 ? -15.365 20.410 -26.492 1.00 10.48 174 ARG B CA 1
ATOM 1496 C C . ARG B 2 111 ? -13.919 20.092 -26.142 1.00 14.80 174 ARG B C 1
ATOM 1497 O O . ARG B 2 111 ? -13.403 20.572 -25.130 1.00 12.53 174 ARG B O 1
ATOM 1505 N N . THR B 2 112 ? -13.271 19.283 -26.978 1.00 10.85 175 THR B N 1
ATOM 1506 C CA . THR B 2 112 ? -11.865 18.950 -26.810 1.00 10.37 175 THR B CA 1
ATOM 1507 C C . THR B 2 112 ? -11.114 19.272 -28.090 1.00 12.79 175 THR B C 1
ATOM 1508 O O . THR B 2 112 ? -11.610 19.013 -29.190 1.00 13.72 175 THR B O 1
ATOM 1512 N N . THR B 2 113 ? -9.925 19.856 -27.945 1.00 8.06 176 THR B N 1
ATOM 1513 C CA . THR B 2 113 ? -8.988 19.969 -29.053 1.00 7.23 176 THR B CA 1
ATOM 1514 C C . THR B 2 113 ? -7.823 19.021 -28.828 1.00 10.56 176 THR B C 1
ATOM 1515 O O . THR B 2 113 ? -7.352 18.853 -27.700 1.00 12.66 176 THR B O 1
ATOM 1519 N N . TYR B 2 114 ? -7.370 18.412 -29.910 1.00 9.79 177 TYR B N 1
ATOM 1520 C CA . TYR B 2 114 ? -6.294 17.429 -29.877 1.00 12.12 177 TYR B CA 1
ATOM 1521 C C . TYR B 2 114 ? -5.140 17.905 -30.752 1.00 11.21 177 TYR B C 1
ATOM 1522 O O . TYR B 2 114 ? -5.348 18.265 -31.918 1.00 12.64 177 TYR B O 1
ATOM 1531 N N . LYS B 2 115 ? -3.924 17.882 -30.211 1.00 12.05 178 LYS B N 1
ATOM 1532 C CA . LYS B 2 115 ? -2.753 18.374 -30.936 1.00 10.93 178 LYS B CA 1
ATOM 1533 C C . LYS B 2 115 ? -1.608 17.373 -30.881 1.00 10.56 178 LYS B C 1
ATOM 1534 O O . LYS B 2 115 ? -1.067 17.091 -29.801 1.00 9.75 178 LYS B O 1
ATOM 1540 N N . ALA B 2 116 ? -1.227 16.859 -32.051 1.00 10.84 179 ALA B N 1
ATOM 1541 C CA . ALA B 2 116 ? -0.033 16.030 -32.147 1.00 11.01 179 ALA B CA 1
ATOM 1542 C C . ALA B 2 116 ? 1.200 16.862 -31.832 1.00 13.26 179 ALA B C 1
ATOM 1543 O O . ALA B 2 116 ? 1.292 18.029 -32.219 1.00 16.01 179 ALA B O 1
ATOM 1545 N N . LYS B 2 117 ? 2.151 16.261 -31.110 1.00 9.17 180 LYS B N 1
ATOM 1546 C CA . LYS B 2 117 ? 3.376 16.990 -30.779 1.00 12.12 180 LYS B CA 1
ATOM 1547 C C . LYS B 2 117 ? 4.263 17.181 -32.004 1.00 15.44 180 LYS B C 1
ATOM 1548 O O . LYS B 2 117 ? 4.966 18.192 -32.107 1.00 19.16 180 LYS B O 1
ATOM 1554 N N . GLU B 2 118 ? 4.229 16.231 -32.937 1.00 15.29 181 GLU B N 1
ATOM 1555 C CA . GLU B 2 118 ? 5.029 16.272 -34.151 1.00 21.98 181 GLU B CA 1
ATOM 1556 C C . GLU B 2 118 ? 4.288 17.069 -35.213 1.00 19.98 181 GLU B C 1
ATOM 1557 O O . GLU B 2 118 ? 3.109 16.812 -35.477 1.00 23.99 181 GLU B O 1
ATOM 1563 N N . LYS B 2 119 ? 4.967 18.039 -35.816 1.00 25.23 182 LYS B N 1
ATOM 1564 C CA . LYS B 2 119 ? 4.372 18.711 -36.957 1.00 21.99 182 LYS B CA 1
ATOM 1565 C C . LYS B 2 119 ? 4.248 17.730 -38.115 1.00 20.03 182 LYS B C 1
ATOM 1566 O O . LYS B 2 119 ? 5.031 16.784 -38.246 1.00 29.04 182 LYS B O 1
ATOM 1568 N N . GLY B 2 120 ? 3.241 17.949 -38.947 1.00 24.68 183 GLY B N 1
ATOM 1569 C CA . GLY B 2 120 ? 3.062 17.136 -40.125 1.00 27.88 183 GLY B CA 1
ATOM 1570 C C . GLY B 2 120 ? 2.280 15.858 -39.925 1.00 29.15 183 GLY B C 1
ATOM 1571 O O . GLY B 2 120 ? 2.279 15.010 -40.825 1.00 30.48 183 GLY B O 1
ATOM 1572 N N . VAL B 2 121 ? 1.626 15.679 -38.780 1.00 23.17 184 VAL B N 1
ATOM 1573 C CA . VAL B 2 121 ? 0.709 14.558 -38.620 1.00 18.04 184 VAL B CA 1
ATOM 1574 C C . VAL B 2 121 ? -0.597 14.910 -39.318 1.00 21.54 184 VAL B C 1
ATOM 1575 O O . VAL B 2 121 ? -1.242 15.907 -38.980 1.00 19.91 184 VAL B O 1
ATOM 1579 N N . LYS B 2 122 ? -0.984 14.084 -40.291 1.00 21.29 185 LYS B N 1
ATOM 1580 C CA . LYS B 2 122 ? -2.105 14.386 -41.174 1.00 21.35 185 LYS B CA 1
ATOM 1581 C C . LYS B 2 122 ? -3.423 14.418 -40.407 1.00 15.68 185 LYS B C 1
ATOM 1582 O O . LYS B 2 122 ? -3.743 13.501 -39.647 1.00 16.29 185 LYS B O 1
ATOM 1588 N N . LEU B 2 123 ? -4.184 15.488 -40.603 1.00 18.58 186 LEU B N 1
ATOM 1589 C CA . LEU B 2 123 ? -5.484 15.600 -39.957 1.00 18.59 186 LEU B CA 1
ATOM 1590 C C . LEU B 2 123 ? -6.451 14.608 -40.593 1.00 16.86 186 LEU B C 1
ATOM 1591 O O . LEU B 2 123 ? -6.407 14.386 -41.809 1.00 19.43 186 LEU B O 1
ATOM 1596 N N . PRO B 2 124 ? -7.319 13.986 -39.805 1.00 12.70 187 PRO B N 1
ATOM 1597 C CA . PRO B 2 124 ? -8.271 13.025 -40.365 1.00 18.33 187 PRO B CA 1
ATOM 1598 C C . PRO B 2 124 ? -9.474 13.731 -40.973 1.00 12.84 187 PRO B C 1
ATOM 1599 O O . PRO B 2 124 ? -9.717 14.918 -40.748 1.00 14.51 187 PRO B O 1
ATOM 1603 N N . GLY B 2 125 ? -10.213 12.979 -41.784 1.00 18.36 188 GLY B N 1
ATOM 1604 C CA . GLY B 2 125 ? -11.538 13.409 -42.162 1.00 13.13 188 GLY B CA 1
ATOM 1605 C C . GLY B 2 125 ? -12.514 13.318 -41.003 1.00 13.56 188 GLY B C 1
ATOM 1606 O O . GLY B 2 125 ? -12.283 12.629 -40.004 1.00 15.36 188 GLY B O 1
ATOM 1607 N N . ALA B 2 126 ? -13.627 14.032 -41.150 1.00 18.97 189 ALA B N 1
ATOM 1608 C CA . ALA B 2 126 ? -14.661 14.058 -40.122 1.00 11.80 189 ALA B CA 1
ATOM 1609 C C . ALA B 2 126 ? -15.204 12.658 -39.870 1.00 17.08 189 ALA B C 1
ATOM 1610 O O . ALA B 2 126 ? -15.530 11.929 -40.814 1.00 20.29 189 ALA B O 1
ATOM 1612 N N . HIS B 2 127 ? -15.309 12.283 -38.595 1.00 14.00 190 HIS B N 1
ATOM 1613 C CA . HIS B 2 127 ? -15.866 10.979 -38.223 1.00 14.84 190 HIS B CA 1
ATOM 1614 C C . HIS B 2 127 ? -16.439 11.048 -36.811 1.00 16.51 190 HIS B C 1
ATOM 1615 O O . HIS B 2 127 ? -16.577 12.127 -36.225 1.00 11.59 190 HIS B O 1
ATOM 1622 N N . PHE B 2 128 ? -16.746 9.873 -36.259 1.00 13.31 191 PHE B N 1
ATOM 1623 C CA . PHE B 2 128 ? -17.410 9.708 -34.972 1.00 11.73 191 PHE B CA 1
ATOM 1624 C C . PHE B 2 128 ? -16.681 8.663 -34.135 1.00 12.13 191 PHE B C 1
ATOM 1625 O O . PHE B 2 128 ? -16.090 7.724 -34.672 1.00 13.13 191 PHE B O 1
ATOM 1633 N N . VAL B 2 129 ? -16.725 8.830 -32.815 1.00 11.09 192 VAL B N 1
ATOM 1634 C CA . VAL B 2 129 ? -16.175 7.857 -31.866 1.00 11.73 192 VAL B CA 1
ATOM 1635 C C . VAL B 2 129 ? -17.244 7.543 -30.824 1.00 18.25 192 VAL B C 1
ATOM 1636 O O . VAL B 2 129 ? -17.611 8.417 -30.026 1.00 11.51 192 VAL B O 1
ATOM 1640 N N . ASP B 2 130 ? -17.761 6.311 -30.845 1.00 11.99 193 ASP B N 1
ATOM 1641 C CA . ASP B 2 130 ? -18.677 5.828 -29.805 1.00 14.69 193 ASP B CA 1
ATOM 1642 C C . ASP B 2 130 ? -17.875 5.329 -28.613 1.00 12.04 193 ASP B C 1
ATOM 1643 O O . ASP B 2 130 ? -16.888 4.606 -28.783 1.00 14.59 193 ASP B O 1
ATOM 1648 N N . HIS B 2 131 ? -18.294 5.695 -27.403 1.00 15.14 194 HIS B N 1
ATOM 1649 C CA . HIS B 2 131 ? -17.587 5.197 -26.229 1.00 14.84 194 HIS B CA 1
ATOM 1650 C C . HIS B 2 131 ? -18.550 4.987 -25.066 1.00 17.70 194 HIS B 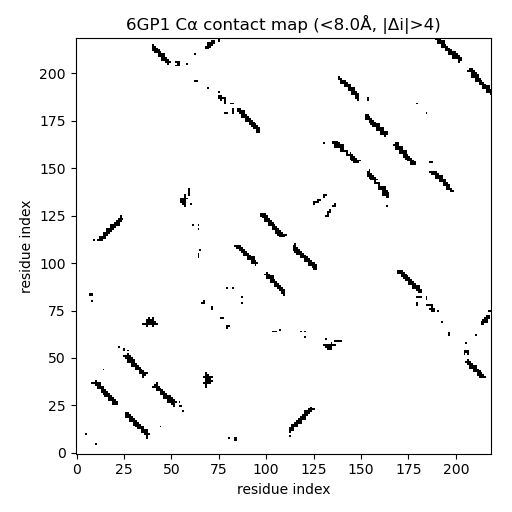C 1
ATOM 1651 O O . HIS B 2 131 ? -19.664 5.511 -25.045 1.00 15.13 194 HIS B O 1
ATOM 1658 N N . ALA B 2 132 ? -18.101 4.179 -24.106 1.00 11.49 195 ALA B N 1
ATOM 1659 C CA . ALA B 2 132 ? -18.774 3.964 -22.835 1.00 11.11 195 ALA B CA 1
ATOM 1660 C C . ALA B 2 132 ? -17.718 3.912 -21.740 1.00 13.36 195 ALA B C 1
ATOM 1661 O O . ALA B 2 132 ? -16.682 3.261 -21.902 1.00 22.35 195 ALA B O 1
ATOM 1663 N N . ILE B 2 133 ? -17.965 4.600 -20.628 1.00 12.30 196 ILE B N 1
ATOM 1664 C CA . ILE B 2 133 ? -17.047 4.590 -19.494 1.00 14.30 196 ILE B CA 1
ATOM 1665 C C . ILE B 2 133 ? -17.802 4.159 -18.245 1.00 10.46 196 ILE B C 1
ATOM 1666 O O . ILE B 2 133 ? -18.956 4.558 -18.035 1.00 15.28 196 ILE B O 1
ATOM 1671 N N . GLU B 2 134 ? -17.164 3.331 -17.416 1.00 12.83 197 GLU B N 1
ATOM 1672 C CA . GLU B 2 134 ? -17.849 2.865 -16.217 1.00 14.34 197 GLU B CA 1
ATOM 1673 C C . GLU B 2 134 ? -16.872 2.534 -15.093 1.00 13.55 197 GLU B C 1
ATOM 1674 O O . GLU B 2 134 ? -15.775 2.012 -15.324 1.00 15.44 197 GLU B O 1
ATOM 1680 N N . ILE B 2 135 ? -17.306 2.820 -13.868 1.00 9.27 198 ILE B N 1
ATOM 1681 C CA . ILE B 2 135 ? -16.571 2.446 -12.664 1.00 11.07 198 ILE B CA 1
ATOM 1682 C C . ILE B 2 135 ? -16.912 0.999 -12.316 1.00 10.07 198 ILE B C 1
ATOM 1683 O O . ILE B 2 135 ? -18.065 0.680 -12.014 1.00 15.47 198 ILE B O 1
ATOM 1688 N N . LEU B 2 136 ? -15.913 0.115 -12.362 1.00 9.67 199 LEU B N 1
ATOM 1689 C CA . LEU B 2 136 ? -16.177 -1.300 -12.117 1.00 15.19 199 LEU B CA 1
ATOM 1690 C C . LEU B 2 136 ? -16.252 -1.625 -10.629 1.00 19.28 199 LEU B C 1
ATOM 1691 O O . LEU B 2 136 ? -16.977 -2.545 -10.235 1.00 15.80 199 LEU B O 1
ATOM 1696 N N . SER B 2 137 ? -15.510 -0.902 -9.795 1.00 15.13 200 SER B N 1
ATOM 1697 C CA . SER B 2 137 ? -15.503 -1.118 -8.351 1.00 11.47 200 SER B CA 1
ATOM 1698 C C . SER B 2 137 ? -14.955 0.138 -7.693 1.00 12.99 200 SER B C 1
ATOM 1699 O O . SER B 2 137 ? -14.317 0.970 -8.349 1.00 14.56 200 SER B O 1
ATOM 1702 N N . HIS B 2 138 ? -15.222 0.274 -6.393 1.00 17.81 201 HIS B N 1
ATOM 1703 C CA . HIS B 2 138 ? -14.725 1.422 -5.642 1.00 13.92 201 HIS B CA 1
ATOM 1704 C C . HIS B 2 138 ? -14.900 1.180 -4.148 1.00 18.28 201 HIS B C 1
ATOM 1705 O O . HIS B 2 138 ? -15.784 0.417 -3.733 1.00 18.36 201 HIS B O 1
ATOM 1712 N N A ASP B 2 139 ? -14.059 1.814 -3.344 0.45 16.80 202 ASP B N 1
ATOM 1713 N N B ASP B 2 139 ? -14.028 1.829 -3.360 0.55 16.80 202 ASP B N 1
ATOM 1714 C CA A ASP B 2 139 ? -14.302 1.744 -1.913 0.45 17.31 202 ASP B CA 1
ATOM 1715 C CA B AS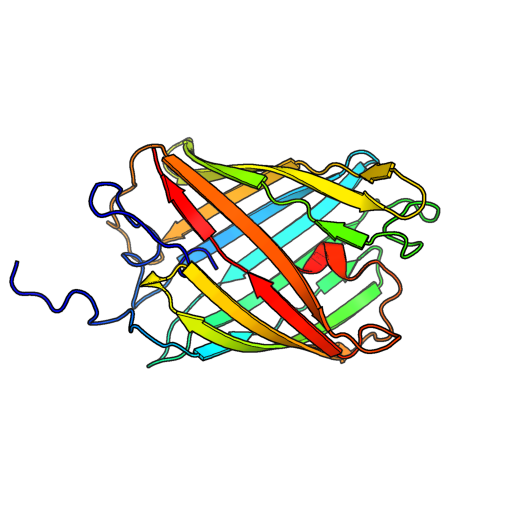P B 2 139 ? -14.134 1.964 -1.908 0.55 17.73 202 ASP B CA 1
ATOM 1716 C C A ASP B 2 139 ? -15.298 2.829 -1.509 0.45 17.18 202 ASP B C 1
ATOM 1717 C C B ASP B 2 139 ? -15.360 2.803 -1.541 0.55 17.22 202 ASP B C 1
ATOM 1718 O O A ASP B 2 139 ? -15.643 3.714 -2.293 0.45 13.03 202 ASP B O 1
ATOM 1719 O O B ASP B 2 139 ? -15.916 3.521 -2.372 0.55 15.13 202 ASP B O 1
ATOM 1728 N N . LYS B 2 140 ? -15.756 2.749 -0.260 1.00 16.53 203 LYS B N 1
ATOM 1729 C CA . LYS B 2 140 ? -16.919 3.528 0.172 1.00 20.29 203 LYS B CA 1
ATOM 1730 C C . LYS B 2 140 ? -16.736 5.026 -0.076 1.00 19.47 203 LYS B C 1
ATOM 1731 O O . LYS B 2 140 ? -17.679 5.713 -0.492 1.00 19.21 203 LYS B O 1
ATOM 1733 N N A ASP B 2 141 ? -15.533 5.547 0.162 0.62 18.57 204 ASP B N 1
ATOM 1734 N N B ASP B 2 141 ? -15.528 5.540 0.141 0.38 18.55 204 ASP B N 1
ATOM 1735 C CA A ASP B 2 141 ? -15.257 6.970 0.008 0.62 16.48 204 ASP B CA 1
ATOM 1736 C CA B ASP B 2 141 ? -15.237 6.960 0.009 0.38 16.53 204 ASP B CA 1
ATOM 1737 C C A ASP B 2 141 ? -14.550 7.303 -1.303 0.62 17.84 204 ASP B C 1
ATOM 1738 C C B ASP B 2 141 ? -14.577 7.312 -1.317 0.38 17.84 204 ASP B C 1
ATOM 1739 O O A ASP B 2 141 ? -14.062 8.426 -1.460 0.62 18.83 204 ASP B O 1
ATOM 1740 O O B ASP B 2 141 ? -14.139 8.453 -1.494 0.38 18.74 204 ASP B O 1
ATOM 1749 N N . TYR B 2 142 ? -14.504 6.363 -2.252 1.00 16.90 205 TYR B N 1
ATOM 1750 C CA . TYR B 2 142 ? -13.883 6.558 -3.569 1.00 17.04 205 TYR B CA 1
ATOM 1751 C C . TYR B 2 142 ? -12.398 6.907 -3.475 1.00 19.90 205 TYR B C 1
ATOM 1752 O O . TYR B 2 142 ? -11.840 7.487 -4.412 1.00 17.32 205 TYR B O 1
ATOM 1761 N N . ASN B 2 143 ? -11.745 6.538 -2.363 1.00 15.19 206 ASN B N 1
ATOM 1762 C CA . ASN B 2 143 ? -10.286 6.629 -2.279 1.00 14.61 206 ASN B CA 1
ATOM 1763 C C . ASN B 2 143 ? -9.616 5.715 -3.301 1.00 14.04 206 ASN B C 1
ATOM 1764 O O . ASN B 2 143 ? -8.512 6.012 -3.772 1.00 16.06 206 ASN B O 1
ATOM 1769 N N . LYS B 2 144 ? -10.260 4.601 -3.652 1.00 14.14 207 LYS B N 1
ATOM 1770 C CA . LYS B 2 144 ? -9.774 3.679 -4.678 1.00 16.72 207 LYS B CA 1
ATOM 1771 C C . LYS B 2 144 ? -10.909 3.372 -5.639 1.00 12.87 207 LYS B C 1
ATOM 1772 O O . LYS B 2 144 ? -12.032 3.114 -5.199 1.00 14.89 207 LYS B O 1
ATOM 1778 N N . VAL B 2 145 ? -10.623 3.430 -6.941 1.00 11.67 208 VAL B N 1
ATOM 1779 C CA . VAL B 2 145 ? -11.609 3.303 -8.014 1.00 9.17 208 VAL B CA 1
ATOM 1780 C C . VAL B 2 145 ? -10.971 2.516 -9.157 1.00 11.20 208 VAL B C 1
ATOM 1781 O O . VAL B 2 145 ? -9.827 2.794 -9.533 1.00 11.21 208 VAL B O 1
ATOM 1785 N N . LYS B 2 146 ? -11.696 1.534 -9.708 1.00 11.71 209 LYS B N 1
ATOM 1786 C CA . LYS B 2 146 ? -11.268 0.803 -10.903 1.00 11.64 209 LYS B CA 1
ATOM 1787 C C . LYS B 2 146 ? -12.190 1.204 -12.049 1.00 9.53 209 LYS B C 1
ATOM 1788 O O . LYS B 2 146 ? -13.412 1.045 -11.952 1.00 11.35 209 LYS B O 1
ATOM 1794 N N . LEU B 2 147 ? -11.600 1.722 -13.121 1.00 12.08 210 LEU B N 1
ATOM 1795 C CA . LEU B 2 147 ? -12.273 2.365 -14.236 1.00 6.80 210 LEU B CA 1
ATOM 1796 C C . LEU B 2 147 ? -12.009 1.590 -15.525 1.00 10.59 210 LEU B C 1
ATOM 1797 O O . LEU B 2 147 ? -10.928 1.018 -15.712 1.00 13.58 210 LEU B O 1
ATOM 1802 N N . TYR B 2 148 ? -12.999 1.574 -16.424 1.00 9.62 211 TYR B N 1
ATOM 1803 C CA . TYR B 2 148 ? -12.912 0.860 -17.698 1.00 12.03 211 TYR B CA 1
ATOM 1804 C C . TYR B 2 148 ? -13.576 1.691 -18.791 1.00 12.90 211 TYR B C 1
ATOM 1805 O O . TYR B 2 148 ? -14.602 2.328 -18.540 1.00 18.24 211 TYR B O 1
ATOM 1814 N N . GLU B 2 149 ? -13.000 1.684 -20.003 1.00 10.59 212 GLU B N 1
ATOM 1815 C CA . GLU B 2 149 ? -13.592 2.363 -21.154 1.00 9.73 212 GLU B CA 1
ATOM 1816 C C . GLU B 2 149 ? -13.419 1.542 -22.428 1.00 15.62 212 GLU B C 1
ATOM 1817 O O . GLU B 2 149 ? -12.385 0.897 -22.622 1.00 16.58 212 GLU B O 1
ATOM 1823 N N A HIS B 2 150 ? -14.428 1.599 -23.296 0.64 13.19 213 HIS B N 1
ATOM 1824 N N B HIS B 2 150 ? -14.424 1.567 -23.305 0.36 13.29 213 HIS B N 1
ATOM 1825 C CA A HIS B 2 150 ? -14.395 1.003 -24.622 0.64 15.64 213 HIS B CA 1
ATOM 1826 C CA B HIS B 2 150 ? -14.261 0.992 -24.634 0.36 15.66 213 HIS B CA 1
ATOM 1827 C C A HIS B 2 150 ? -14.802 2.066 -25.634 0.64 16.26 213 HIS B C 1
ATOM 1828 C C B HIS B 2 150 ? -14.855 1.928 -25.678 0.36 16.08 213 HIS B C 1
ATOM 1829 O O A HIS B 2 150 ? -15.704 2.863 -25.362 0.64 16.93 213 HIS B O 1
ATOM 1830 O O B HIS B 2 150 ? -15.945 2.474 -25.486 0.36 16.70 213 HIS B O 1
ATOM 1843 N N . ALA B 2 151 ? -14.120 2.105 -26.782 1.00 17.08 214 ALA B N 1
ATOM 1844 C CA . ALA B 2 151 ? -14.395 3.127 -27.796 1.00 13.76 214 ALA B CA 1
ATOM 1845 C C . ALA B 2 151 ? -14.126 2.588 -29.200 1.00 12.51 214 ALA B C 1
ATOM 1846 O O . ALA B 2 151 ? -13.184 1.810 -29.394 1.00 14.97 214 ALA B O 1
ATOM 1848 N N . VAL B 2 152 ? -14.943 3.012 -30.181 1.00 11.72 215 VAL B N 1
ATOM 1849 C CA . VAL B 2 152 ? -14.833 2.574 -31.578 1.00 16.89 215 VAL B CA 1
ATOM 1850 C C . VAL B 2 152 ? -15.153 3.750 -32.499 1.00 15.14 215 VAL B C 1
ATOM 1851 O O . VAL B 2 152 ? -16.133 4.468 -32.278 1.00 12.11 215 VAL B O 1
ATOM 1855 N N . ALA B 2 153 ? -14.349 3.933 -33.548 1.00 11.93 216 ALA B N 1
ATOM 1856 C CA . ALA B 2 153 ? -14.560 5.022 -34.494 1.00 10.72 216 ALA B CA 1
ATOM 1857 C C . ALA B 2 153 ? -15.287 4.517 -35.734 1.00 9.82 216 ALA B C 1
ATOM 1858 O O . ALA B 2 153 ? -15.024 3.406 -36.207 1.00 11.71 216 ALA B O 1
ATOM 1860 N N . HIS B 2 154 ? -16.163 5.359 -36.291 1.00 12.82 217 HIS B N 1
ATOM 1861 C CA . HIS B 2 154 ? -16.906 4.992 -37.486 1.00 13.66 217 HIS B CA 1
ATOM 1862 C C . HIS B 2 154 ? -17.281 6.246 -38.272 1.00 16.25 217 HIS B C 1
ATOM 1863 O O . HIS B 2 154 ? -17.054 7.381 -37.832 1.00 17.63 217 HIS B O 1
ATOM 1870 N N . SER B 2 155 ? -17.865 6.006 -39.449 1.00 16.78 218 SER B N 1
ATOM 1871 C CA . SER B 2 155 ? -18.313 7.031 -40.403 1.00 27.81 218 SER B CA 1
ATOM 1872 C C . SER B 2 155 ? -17.194 8.001 -40.779 1.00 39.38 218 SER B C 1
ATOM 1873 O O . SER B 2 155 ? -16.429 7.752 -41.712 1.00 37.85 218 SER B O 1
#